Protein AF-A0A7T4N1X3-F1 (afdb_monomer)

Structure (mmCIF, N/CA/C/O backbone):
data_AF-A0A7T4N1X3-F1
#
_entry.id   AF-A0A7T4N1X3-F1
#
loop_
_atom_site.group_PDB
_atom_site.id
_atom_site.type_symbol
_atom_site.label_atom_id
_atom_site.label_alt_id
_atom_site.label_comp_id
_atom_site.label_asym_id
_atom_site.label_entity_id
_atom_site.label_seq_id
_atom_site.pdbx_PDB_ins_code
_atom_site.Cartn_x
_atom_site.Cartn_y
_atom_site.Cartn_z
_atom_site.occupancy
_atom_site.B_iso_or_equiv
_atom_site.auth_seq_id
_atom_site.auth_comp_id
_atom_site.auth_asym_id
_atom_site.auth_atom_id
_atom_site.pdbx_PDB_model_num
ATOM 1 N N . MET A 1 1 ? -25.012 11.786 14.764 1.00 72.31 1 MET A N 1
ATOM 2 C CA . MET A 1 1 ? -24.831 10.562 15.554 1.00 72.31 1 MET A CA 1
ATOM 3 C C . MET A 1 1 ? -24.777 9.442 14.550 1.00 72.31 1 MET A C 1
ATOM 5 O O . MET A 1 1 ? -25.751 9.260 13.824 1.00 72.31 1 MET A O 1
ATOM 9 N N . ASP A 1 2 ? -23.601 8.859 14.368 1.00 89.00 2 ASP A N 1
ATOM 10 C CA . ASP A 1 2 ? -23.456 7.736 13.452 1.00 89.00 2 ASP A CA 1
ATOM 11 C C . ASP A 1 2 ? -23.970 6.437 14.107 1.00 89.00 2 ASP A C 1
ATOM 13 O O . ASP A 1 2 ? -24.379 6.420 15.268 1.00 89.00 2 ASP A O 1
ATOM 17 N N . GLU A 1 3 ? -24.029 5.347 13.345 1.00 89.94 3 GLU A N 1
ATOM 18 C CA . GLU A 1 3 ? -24.470 4.047 13.869 1.00 89.94 3 GLU A CA 1
ATOM 19 C C . GLU A 1 3 ? -23.590 3.563 15.033 1.00 89.94 3 GLU A C 1
ATOM 21 O O . GLU A 1 3 ? -24.097 2.994 15.995 1.00 89.94 3 GLU A O 1
ATOM 26 N N . LEU A 1 4 ? -22.280 3.816 14.975 1.00 89.06 4 LEU A N 1
ATOM 27 C CA . LEU A 1 4 ? -21.338 3.358 15.994 1.00 89.06 4 LEU A CA 1
ATOM 28 C C . LEU A 1 4 ? -21.534 4.125 17.309 1.00 89.06 4 LEU A C 1
ATOM 30 O O . LEU A 1 4 ? -21.432 3.531 18.379 1.00 89.06 4 LEU A O 1
ATOM 34 N N . ASP A 1 5 ? -21.891 5.408 17.241 1.00 87.62 5 ASP A N 1
ATOM 35 C CA . ASP A 1 5 ? -22.270 6.226 18.391 1.00 87.62 5 ASP A CA 1
ATOM 36 C C . ASP A 1 5 ? -23.503 5.664 19.113 1.00 87.62 5 ASP A C 1
ATOM 38 O O . ASP A 1 5 ? -23.562 5.707 20.341 1.00 87.62 5 ASP A O 1
ATOM 42 N N . LEU A 1 6 ? -24.470 5.104 18.377 1.00 90.25 6 LEU A N 1
ATOM 43 C CA . LEU A 1 6 ? -25.648 4.461 18.970 1.00 90.25 6 LEU A CA 1
ATO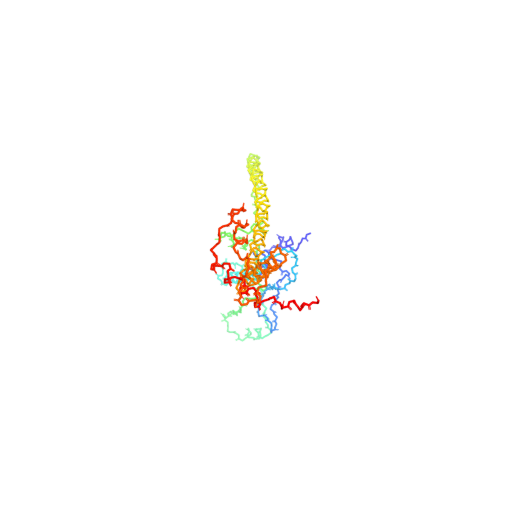M 44 C C . LEU A 1 6 ? -25.288 3.145 19.666 1.00 90.25 6 LEU A C 1
ATOM 46 O O . LEU A 1 6 ? -25.801 2.861 20.745 1.00 90.25 6 LEU A O 1
ATOM 50 N N . TYR A 1 7 ? -24.375 2.359 19.093 1.00 91.44 7 TYR A N 1
ATOM 51 C CA . TYR A 1 7 ? -23.903 1.137 19.746 1.00 91.44 7 TYR A CA 1
ATOM 52 C C . TYR A 1 7 ? -23.058 1.426 20.991 1.00 91.44 7 TYR A C 1
ATOM 54 O O . TYR A 1 7 ? -23.108 0.649 21.935 1.00 91.44 7 TYR A O 1
ATOM 62 N N . ARG A 1 8 ? -22.353 2.562 21.066 1.00 86.88 8 ARG A N 1
ATOM 63 C CA . ARG A 1 8 ? -21.587 2.955 22.267 1.00 86.88 8 ARG A CA 1
ATOM 64 C C . ARG A 1 8 ? -22.439 3.156 23.520 1.00 86.88 8 ARG A C 1
ATOM 66 O O . ARG A 1 8 ? -21.910 3.046 24.621 1.00 86.88 8 ARG A O 1
ATOM 73 N N . ILE A 1 9 ? -23.722 3.471 23.359 1.00 89.25 9 ILE A N 1
ATOM 74 C CA . ILE A 1 9 ? -24.661 3.655 24.475 1.00 89.25 9 ILE A CA 1
ATOM 75 C C . ILE A 1 9 ? -25.536 2.419 24.724 1.00 89.25 9 ILE A C 1
ATOM 77 O O . ILE A 1 9 ? -26.435 2.474 25.557 1.00 89.25 9 ILE A O 1
ATOM 81 N N . ALA A 1 10 ? -25.316 1.320 23.996 1.00 92.44 10 ALA A N 1
ATOM 82 C CA . ALA A 1 10 ? -26.074 0.091 24.180 1.00 92.44 10 ALA A CA 1
ATOM 83 C C . ALA A 1 10 ? -25.506 -0.743 25.340 1.00 92.44 10 ALA A C 1
ATOM 85 O O . ALA A 1 10 ? -24.304 -1.017 25.388 1.00 92.44 10 ALA A O 1
ATOM 86 N N . ASP A 1 11 ? -26.392 -1.207 26.225 1.00 94.88 11 ASP A N 1
ATOM 87 C CA . ASP A 1 11 ? -26.040 -2.067 27.366 1.00 94.88 11 ASP A CA 1
ATOM 88 C C . ASP A 1 11 ? -25.846 -3.538 26.973 1.00 94.88 11 ASP A C 1
ATOM 90 O O . ASP A 1 11 ? -25.224 -4.316 27.698 1.00 94.88 11 ASP A O 1
ATOM 94 N N . THR A 1 12 ? -26.406 -3.941 25.830 1.00 96.12 12 THR A N 1
ATOM 95 C CA . THR A 1 12 ? -26.374 -5.322 25.340 1.00 96.12 12 THR A CA 1
ATOM 96 C C . THR A 1 12 ? -26.058 -5.369 23.855 1.00 96.12 12 THR A C 1
ATOM 98 O O . THR A 1 12 ? -26.470 -4.496 23.093 1.00 96.12 12 THR A O 1
ATOM 101 N N . TYR A 1 13 ? -25.360 -6.426 23.446 1.00 95.94 13 TYR A N 1
ATOM 102 C CA . TYR A 1 13 ? -25.014 -6.692 22.051 1.00 95.94 13 TYR A CA 1
ATOM 103 C C . TYR A 1 13 ? -25.381 -8.122 21.693 1.00 95.94 13 TYR A C 1
ATOM 105 O O . TYR A 1 13 ? -25.214 -9.022 22.519 1.00 95.94 13 TYR A O 1
ATOM 113 N N . THR A 1 14 ? -25.824 -8.364 20.459 1.00 97.25 14 THR A N 1
ATOM 114 C CA . THR A 1 14 ? -25.791 -9.733 19.932 1.00 97.25 14 THR A CA 1
ATOM 115 C C . THR A 1 14 ? -24.338 -10.162 19.713 1.00 97.25 14 THR A C 1
ATOM 117 O O . THR A 1 14 ? -23.454 -9.315 19.554 1.00 97.25 14 THR A O 1
ATOM 120 N N . LEU A 1 15 ? -24.053 -11.469 19.675 1.00 97.00 15 LEU A N 1
ATOM 121 C CA . LEU A 1 15 ? -22.689 -11.940 19.377 1.00 97.00 15 LEU A CA 1
ATOM 122 C C . LEU A 1 15 ? -22.216 -11.481 17.991 1.00 97.00 15 LEU A C 1
ATOM 124 O O . LEU A 1 15 ? -21.027 -11.235 17.791 1.00 97.00 15 LEU A O 1
ATOM 128 N N . VAL A 1 16 ? -23.149 -11.342 17.047 1.00 97.38 16 VAL A N 1
ATOM 129 C CA . VAL A 1 16 ? -22.879 -10.819 15.705 1.00 97.38 16 VAL A CA 1
ATOM 130 C C . VAL A 1 16 ? -22.479 -9.347 15.751 1.00 97.38 16 VAL A C 1
ATOM 132 O O . VAL A 1 16 ? -21.454 -8.985 15.171 1.00 97.38 16 VAL A O 1
ATOM 135 N N . ASP A 1 17 ? -23.245 -8.519 16.463 1.00 96.69 17 ASP A N 1
ATOM 136 C CA . ASP A 1 17 ? -22.943 -7.092 16.594 1.00 96.69 17 ASP A CA 1
ATOM 137 C C . ASP A 1 17 ? -21.607 -6.904 17.310 1.00 96.69 17 ASP A C 1
ATOM 139 O O . ASP A 1 17 ? -20.740 -6.189 16.821 1.00 96.69 17 ASP A O 1
ATOM 143 N N . ALA A 1 18 ? -21.389 -7.617 18.418 1.00 95.69 18 ALA A N 1
ATOM 144 C CA . ALA A 1 18 ? -20.135 -7.577 19.159 1.00 95.69 18 ALA A CA 1
ATOM 145 C C . ALA A 1 18 ? -18.931 -7.953 18.278 1.00 95.69 18 ALA A C 1
ATOM 147 O O . ALA A 1 18 ? -17.911 -7.270 18.318 1.00 95.69 18 ALA A O 1
ATOM 148 N N . ALA A 1 19 ? -19.045 -8.992 17.442 1.00 95.94 19 ALA A N 1
ATOM 149 C CA . ALA A 1 19 ? -17.983 -9.375 16.512 1.00 95.94 19 ALA A CA 1
ATOM 150 C C . ALA A 1 19 ? -17.699 -8.293 15.459 1.00 95.94 19 ALA A C 1
ATOM 152 O O . ALA A 1 19 ? -16.534 -8.030 15.160 1.00 95.94 19 ALA A O 1
ATOM 153 N N . ALA A 1 20 ? -18.740 -7.656 14.913 1.00 94.69 20 ALA A N 1
ATOM 154 C CA . ALA A 1 20 ? -18.595 -6.558 13.957 1.00 94.69 20 ALA A CA 1
ATOM 155 C C . ALA A 1 20 ? -17.911 -5.345 14.597 1.00 94.69 20 ALA A C 1
ATOM 157 O O . ALA A 1 20 ? -16.954 -4.806 14.039 1.00 94.69 20 ALA A O 1
ATOM 158 N N . LEU A 1 21 ? -18.344 -4.980 15.806 1.00 93.25 21 LEU A N 1
ATOM 159 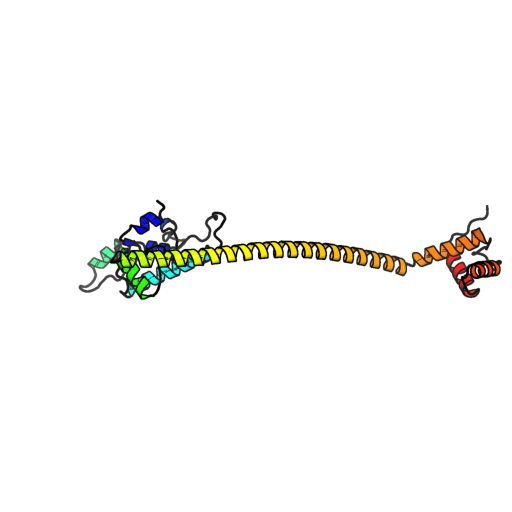C CA . LEU A 1 21 ? -17.740 -3.900 16.574 1.00 93.25 21 LEU A CA 1
ATOM 160 C C . LEU A 1 21 ? -16.264 -4.223 16.850 1.00 93.25 21 LEU A C 1
ATOM 162 O O . LEU A 1 21 ? -15.405 -3.426 16.514 1.00 93.25 21 LEU A O 1
ATOM 166 N N . LEU A 1 22 ? -15.908 -5.421 17.319 1.00 92.69 22 LEU A N 1
ATOM 167 C CA . LEU A 1 22 ? -14.505 -5.778 17.596 1.00 92.69 22 LEU A CA 1
ATOM 168 C C . LEU A 1 22 ? -13.537 -5.572 16.419 1.00 92.69 22 LEU A C 1
ATOM 170 O O . LEU A 1 22 ? -12.365 -5.277 16.648 1.00 92.69 22 LEU A O 1
ATOM 174 N N . VAL A 1 23 ? -14.010 -5.693 15.177 1.00 92.50 23 VAL A N 1
ATOM 175 C CA . VAL A 1 23 ? -13.191 -5.490 13.968 1.00 92.50 23 VAL A CA 1
ATOM 176 C C . VAL A 1 23 ? -13.310 -4.084 13.370 1.00 92.50 23 VAL A C 1
ATOM 178 O O . VAL A 1 23 ? -12.791 -3.822 12.283 1.00 92.50 23 VAL A O 1
ATOM 181 N N . GLY A 1 24 ? -13.981 -3.169 14.072 1.00 90.25 24 GLY A N 1
ATOM 182 C CA . GLY A 1 24 ? -14.180 -1.787 13.643 1.00 90.25 24 GLY A CA 1
ATOM 183 C C . GLY A 1 24 ? -15.162 -1.646 12.480 1.00 90.25 24 GLY A C 1
ATOM 184 O O . GLY A 1 24 ? -14.989 -0.759 11.643 1.00 90.25 24 GLY A O 1
ATOM 185 N N . GLU A 1 25 ? -16.157 -2.530 12.390 1.00 91.62 25 GLU A N 1
ATOM 186 C CA . GLU A 1 25 ? -17.189 -2.511 11.354 1.00 91.62 25 GLU A CA 1
ATOM 187 C C . GLU A 1 25 ? -18.576 -2.202 11.918 1.00 91.62 25 GLU A C 1
ATOM 189 O O . GLU A 1 25 ? -18.873 -2.412 13.094 1.00 91.62 25 GLU A O 1
ATOM 194 N N . LYS A 1 26 ? -19.436 -1.674 11.044 1.00 92.81 26 LYS A N 1
ATOM 195 C CA . LYS A 1 26 ? -20.827 -1.358 11.376 1.00 92.81 26 LYS A CA 1
ATOM 196 C C . LYS A 1 26 ? -21.657 -2.645 11.436 1.00 92.81 26 LYS A C 1
ATOM 198 O O . LYS A 1 26 ? -21.649 -3.384 10.446 1.00 92.81 26 LYS A O 1
ATOM 203 N N . PRO A 1 27 ? -22.404 -2.909 12.522 1.00 95.12 27 PRO A N 1
ATOM 204 C CA . PRO A 1 27 ? -23.266 -4.087 12.614 1.00 95.12 27 PRO A CA 1
ATOM 205 C C . PRO A 1 27 ? -24.271 -4.225 11.460 1.00 95.12 27 PRO A C 1
ATOM 207 O O . PRO A 1 27 ? -24.487 -5.332 10.967 1.00 95.12 27 PRO A O 1
ATOM 210 N N . SER A 1 28 ? -24.789 -3.112 10.929 1.00 94.44 28 SER A N 1
ATOM 211 C CA . SER A 1 28 ? -25.676 -3.085 9.754 1.00 94.44 28 SER A CA 1
ATOM 212 C C . SER A 1 28 ? -25.079 -3.699 8.483 1.00 94.44 28 SER A C 1
ATOM 214 O O . SER A 1 28 ? -25.823 -4.099 7.585 1.00 94.44 28 SER A O 1
ATOM 216 N N . ARG A 1 29 ? -23.746 -3.806 8.390 1.00 93.19 29 ARG A N 1
ATOM 217 C CA . ARG A 1 29 ? -23.059 -4.433 7.251 1.00 93.19 29 ARG A CA 1
ATOM 218 C C . ARG A 1 29 ? -23.020 -5.951 7.339 1.00 93.19 29 ARG A C 1
ATOM 220 O O . ARG A 1 29 ? -22.697 -6.604 6.343 1.00 93.19 29 ARG A O 1
ATOM 227 N N . VAL A 1 30 ? -23.314 -6.537 8.499 1.00 94.62 30 VAL A N 1
ATOM 228 C CA . VAL A 1 30 ? -23.283 -7.988 8.637 1.00 94.62 30 VAL A CA 1
ATOM 229 C C . VAL A 1 30 ? -24.477 -8.599 7.918 1.00 94.62 30 VAL A C 1
ATOM 231 O O . VAL A 1 30 ? -25.639 -8.347 8.230 1.00 94.62 30 VAL A O 1
ATOM 234 N N . CYS A 1 31 ? -24.186 -9.466 6.956 1.00 94.44 31 CYS A N 1
ATOM 235 C CA . CYS A 1 31 ? -25.203 -10.202 6.230 1.00 94.44 31 CYS A CA 1
ATOM 236 C C . CYS A 1 31 ? -25.622 -11.443 7.033 1.00 94.44 31 CYS A C 1
ATOM 238 O O . CYS A 1 31 ? -24.759 -12.267 7.365 1.00 94.44 31 CYS A O 1
ATOM 240 N N . PRO A 1 32 ? -26.925 -11.634 7.317 1.00 94.94 32 PRO A N 1
ATOM 241 C CA . PRO A 1 32 ? -27.400 -12.841 7.978 1.00 94.94 32 PRO A CA 1
ATOM 242 C C . PRO A 1 32 ? -27.248 -14.072 7.067 1.00 94.94 32 PRO A C 1
ATOM 244 O O . PRO A 1 32 ? -27.159 -13.933 5.838 1.00 94.94 32 PRO A O 1
ATOM 247 N N . PRO A 1 33 ? -27.263 -15.292 7.637 1.00 92.38 33 PRO A N 1
ATOM 248 C CA . PRO A 1 33 ? -27.296 -16.524 6.862 1.00 92.38 33 PRO A CA 1
ATOM 249 C C . PRO A 1 33 ? -28.457 -16.512 5.857 1.00 92.38 33 PRO A C 1
ATOM 251 O O . PRO A 1 33 ? -29.608 -16.270 6.221 1.00 92.38 33 PRO A O 1
ATOM 254 N N . ARG A 1 34 ? -28.173 -16.801 4.583 1.00 91.00 34 ARG A N 1
ATOM 255 C CA . ARG A 1 34 ? -29.185 -16.916 3.520 1.00 91.00 34 ARG A CA 1
ATOM 256 C C . ARG A 1 34 ? -29.200 -18.327 2.958 1.00 91.00 34 ARG A C 1
ATOM 258 O O . ARG A 1 34 ? -28.154 -18.879 2.599 1.00 91.00 34 ARG A O 1
ATOM 265 N N . ARG A 1 35 ? -30.402 -18.897 2.828 1.00 81.25 35 ARG A N 1
ATOM 266 C CA . ARG A 1 35 ? -30.604 -20.250 2.295 1.00 81.25 35 ARG A CA 1
ATOM 267 C C . ARG A 1 35 ? -30.001 -20.347 0.887 1.00 81.25 35 ARG A C 1
ATOM 269 O O . ARG A 1 35 ? -30.395 -19.606 -0.005 1.00 81.25 35 ARG A O 1
ATOM 276 N N . GLY A 1 36 ? -29.030 -21.244 0.710 1.00 80.44 36 GLY A N 1
ATOM 277 C CA . GLY A 1 36 ? -28.413 -21.544 -0.588 1.00 80.44 36 GLY A CA 1
ATOM 278 C C . GLY A 1 36 ? -27.200 -20.695 -0.993 1.00 80.44 36 GLY A C 1
ATOM 279 O O . GLY A 1 36 ? -26.556 -21.055 -1.969 1.00 80.44 36 GLY A O 1
ATOM 280 N N . ILE A 1 37 ? -26.849 -19.631 -0.257 1.00 86.06 37 ILE A N 1
ATOM 281 C CA . ILE A 1 37 ? -25.684 -18.781 -0.590 1.00 86.06 37 ILE A CA 1
ATOM 282 C C . ILE A 1 37 ? -24.607 -18.888 0.489 1.00 86.06 37 ILE A C 1
ATOM 284 O O . ILE A 1 37 ? -23.482 -19.292 0.215 1.00 86.06 37 ILE A O 1
ATOM 288 N N . CYS A 1 38 ? -24.953 -18.553 1.732 1.00 85.69 38 CYS A N 1
ATOM 289 C CA . CYS A 1 38 ? -24.018 -18.556 2.849 1.00 85.69 38 CYS A CA 1
ATOM 290 C C . CYS A 1 38 ? -24.748 -19.000 4.116 1.00 85.69 38 CYS A C 1
ATOM 292 O O . CYS A 1 38 ? -25.734 -18.386 4.519 1.00 85.69 38 CYS A O 1
ATOM 294 N N . LYS A 1 39 ? -24.267 -20.078 4.744 1.00 89.50 39 LYS A N 1
ATOM 295 C CA . LYS A 1 39 ? -24.872 -20.663 5.954 1.00 89.50 39 LYS A CA 1
ATOM 296 C C . LYS A 1 39 ? -24.466 -19.947 7.251 1.00 89.50 39 LYS A C 1
ATOM 298 O O . LYS A 1 39 ? -24.812 -20.416 8.327 1.00 89.50 39 LYS A O 1
ATOM 303 N N . ARG A 1 40 ? -23.718 -18.847 7.162 1.00 91.69 40 ARG A N 1
ATOM 304 C CA . ARG A 1 40 ? -23.160 -18.122 8.308 1.00 91.69 40 ARG A CA 1
ATOM 305 C C . ARG A 1 40 ? -23.315 -16.614 8.146 1.00 91.69 40 ARG A C 1
ATOM 307 O O . ARG A 1 40 ? -23.448 -16.114 7.025 1.00 91.69 40 ARG A O 1
ATOM 314 N N . TYR A 1 41 ? -23.269 -15.913 9.274 1.00 94.56 41 TYR A N 1
ATOM 315 C CA . TYR A 1 41 ? -23.088 -14.466 9.295 1.00 94.56 41 TYR A CA 1
ATOM 316 C C . TYR A 1 41 ? -21.744 -14.125 8.651 1.00 94.56 41 TYR A C 1
ATOM 318 O O . TYR A 1 41 ? -20.769 -14.844 8.862 1.00 94.56 41 TYR A O 1
ATOM 326 N N . HIS A 1 42 ? -21.705 -13.087 7.822 1.00 93.31 42 HIS A N 1
ATOM 327 C CA . HIS A 1 42 ? -20.485 -12.679 7.126 1.00 93.31 42 HIS A CA 1
ATOM 328 C C . HIS A 1 42 ? -20.528 -11.197 6.757 1.00 93.31 42 HIS A C 1
ATOM 330 O O . HIS A 1 42 ? -21.603 -10.625 6.575 1.00 93.31 42 HIS A O 1
ATOM 336 N N . LEU A 1 43 ? -19.350 -10.599 6.586 1.00 92.31 43 LEU A N 1
ATOM 337 C CA . LEU A 1 43 ? -19.210 -9.285 5.965 1.00 92.31 43 LEU A CA 1
ATOM 338 C C . LEU A 1 43 ? -19.061 -9.435 4.439 1.00 92.31 43 LEU A C 1
ATOM 340 O O . LEU A 1 43 ? -18.317 -10.312 3.980 1.00 92.31 43 LEU A O 1
ATOM 344 N N . PRO A 1 44 ? -19.750 -8.612 3.628 1.00 87.75 44 PRO A N 1
ATOM 345 C CA . PRO A 1 44 ? -19.613 -8.646 2.177 1.00 87.75 44 PRO A CA 1
ATOM 346 C C . PRO A 1 44 ? -18.204 -8.199 1.752 1.00 87.75 44 PRO A C 1
ATOM 348 O O . PRO A 1 44 ? -17.710 -7.163 2.188 1.00 87.75 44 PRO A O 1
ATOM 351 N N . ARG A 1 45 ? -17.554 -8.974 0.870 1.00 81.56 45 ARG A N 1
ATOM 352 C CA . ARG A 1 45 ? -16.182 -8.694 0.392 1.00 81.56 45 ARG A CA 1
ATOM 353 C C . ARG A 1 45 ? -16.101 -7.665 -0.747 1.00 81.56 45 ARG A C 1
ATOM 355 O O . ARG A 1 45 ? -15.032 -7.119 -0.984 1.00 81.56 45 ARG A O 1
ATOM 362 N N . PHE A 1 46 ? -17.199 -7.418 -1.467 1.00 65.06 46 PHE A N 1
ATOM 363 C CA . PHE A 1 46 ? -17.182 -6.737 -2.773 1.00 65.06 46 PHE A CA 1
ATOM 364 C C . PHE A 1 46 ? -18.209 -5.601 -2.897 1.00 65.06 46 PHE A C 1
ATOM 366 O O . PHE A 1 46 ? -18.944 -5.537 -3.880 1.00 65.06 46 PHE A O 1
ATOM 373 N N . GLU A 1 47 ? -18.284 -4.697 -1.922 1.00 58.81 47 GLU A N 1
ATOM 374 C CA . GLU A 1 47 ? -18.999 -3.432 -2.145 1.00 58.81 47 GLU A CA 1
ATOM 375 C C . GLU A 1 47 ? -18.093 -2.410 -2.851 1.00 58.81 47 GLU A C 1
ATOM 377 O O . GLU A 1 47 ? -16.891 -2.363 -2.564 1.00 58.81 47 GLU A O 1
ATOM 382 N N . PRO A 1 48 ? -18.636 -1.608 -3.792 1.00 52.34 48 PRO A N 1
ATOM 383 C CA . PRO A 1 48 ? -17.870 -0.583 -4.480 1.00 52.34 48 PRO A CA 1
ATOM 384 C C . PRO A 1 48 ? -17.392 0.450 -3.460 1.00 52.34 48 PRO A C 1
ATOM 386 O O . PRO A 1 48 ? -18.178 1.133 -2.812 1.00 52.34 48 PRO A O 1
ATOM 389 N N . LEU A 1 49 ? -16.074 0.498 -3.321 1.00 52.34 49 LEU A N 1
ATOM 390 C CA . LEU A 1 49 ? -15.318 1.368 -2.437 1.00 52.34 49 LEU A CA 1
ATOM 391 C C . LEU A 1 49 ? -15.744 2.838 -2.518 1.00 52.34 49 LEU A C 1
ATOM 393 O O . LEU A 1 49 ? -15.683 3.447 -3.589 1.00 52.34 49 LEU A O 1
ATOM 397 N N . ASP A 1 50 ? -15.970 3.448 -1.353 1.00 55.66 50 ASP A N 1
ATOM 398 C CA . ASP A 1 50 ? -15.490 4.812 -1.140 1.00 55.66 50 ASP A CA 1
ATOM 399 C C . ASP A 1 50 ? -13.980 4.808 -1.416 1.00 55.66 50 ASP A C 1
ATOM 401 O O . ASP A 1 50 ? -13.244 3.958 -0.905 1.00 55.66 50 ASP A O 1
ATOM 405 N N . LYS A 1 51 ? -13.524 5.707 -2.293 1.00 52.69 51 LYS A N 1
ATOM 406 C CA . LYS A 1 51 ? -12.141 5.792 -2.788 1.00 52.69 51 LYS A CA 1
ATOM 407 C C . LYS A 1 51 ? -11.146 5.976 -1.625 1.00 52.69 51 LYS A C 1
ATOM 409 O O . LYS A 1 51 ? -10.787 7.104 -1.308 1.00 52.69 51 LYS A O 1
ATOM 414 N N . GLY A 1 52 ? -10.703 4.889 -0.990 1.00 57.09 52 GLY A N 1
ATOM 415 C CA . GLY A 1 52 ? -9.730 4.960 0.106 1.00 57.09 52 GLY A CA 1
ATOM 416 C C . GLY A 1 52 ? -9.503 3.709 0.966 1.00 57.09 52 GLY A C 1
ATOM 417 O O . GLY A 1 52 ? -8.508 3.688 1.682 1.00 57.09 52 GLY A O 1
ATOM 418 N N . ALA A 1 53 ? -10.342 2.664 0.931 1.00 54.47 53 ALA A N 1
ATOM 419 C CA . ALA A 1 53 ? -10.147 1.505 1.820 1.00 54.47 53 ALA A CA 1
ATOM 420 C C . ALA A 1 53 ? -9.273 0.399 1.189 1.00 54.47 53 ALA A C 1
ATOM 422 O O . ALA A 1 53 ? -9.744 -0.472 0.463 1.00 54.47 53 ALA A O 1
ATOM 423 N N . THR A 1 54 ? -7.977 0.402 1.486 1.00 52.94 54 THR A N 1
ATOM 424 C CA . THR A 1 54 ? -6.997 -0.567 0.961 1.00 52.94 54 THR A CA 1
ATOM 425 C C . THR A 1 54 ? -6.978 -1.937 1.661 1.00 52.94 54 THR A C 1
ATOM 427 O O . THR A 1 54 ? -6.149 -2.761 1.294 1.00 52.94 54 THR A O 1
ATOM 430 N N . ASP A 1 55 ? -7.884 -2.238 2.607 1.00 60.03 55 ASP A N 1
ATOM 431 C CA . ASP A 1 55 ? -7.763 -3.448 3.453 1.00 60.03 55 ASP A CA 1
ATOM 432 C C . ASP A 1 55 ? -9.082 -4.208 3.750 1.00 60.03 55 ASP A C 1
ATOM 434 O O . ASP A 1 55 ? -9.311 -4.742 4.835 1.00 60.03 55 ASP A O 1
ATOM 438 N N . LEU A 1 56 ? -10.006 -4.258 2.783 1.00 57.34 56 LEU A N 1
ATOM 439 C CA . LEU A 1 56 ? -11.339 -4.870 2.965 1.00 57.34 56 LEU A CA 1
ATOM 440 C C . LEU A 1 56 ? -11.319 -6.392 3.209 1.00 57.34 56 LEU A C 1
ATOM 442 O O . LEU A 1 56 ? -12.184 -6.906 3.918 1.00 57.34 56 LEU A O 1
ATOM 446 N N . ASN A 1 57 ? -10.343 -7.121 2.659 1.00 61.41 57 ASN A N 1
ATOM 447 C CA . ASN A 1 57 ? -10.277 -8.579 2.831 1.00 61.41 57 ASN A CA 1
ATOM 448 C C . ASN A 1 57 ? -9.867 -8.980 4.257 1.00 61.41 57 ASN A C 1
ATOM 450 O O . ASN A 1 57 ? -10.416 -9.942 4.791 1.00 61.41 57 ASN A O 1
ATOM 454 N N . SER A 1 58 ? -8.979 -8.211 4.895 1.00 76.19 58 SER A N 1
ATOM 455 C CA . SER A 1 58 ? -8.518 -8.466 6.267 1.00 76.19 58 SER A CA 1
ATOM 456 C C . SER A 1 58 ? -9.668 -8.428 7.279 1.00 76.19 58 SER A C 1
ATOM 458 O O . SER A 1 58 ? -9.744 -9.247 8.199 1.00 76.19 58 SER A O 1
ATOM 460 N N . LYS A 1 59 ? -10.638 -7.531 7.072 1.00 83.81 59 LYS A N 1
ATOM 461 C CA . LYS A 1 59 ? -11.761 -7.345 7.998 1.00 83.81 59 LYS A CA 1
ATOM 462 C C . LYS A 1 59 ? -12.787 -8.472 7.966 1.00 83.81 59 LYS A C 1
ATOM 464 O O . LYS A 1 59 ? -13.305 -8.840 9.016 1.00 83.81 59 LYS A O 1
ATOM 469 N N . ALA A 1 60 ? -13.070 -9.041 6.794 1.00 88.25 60 ALA A N 1
ATOM 470 C CA . ALA A 1 60 ? -14.003 -10.163 6.687 1.00 88.25 60 ALA A CA 1
ATOM 471 C C . ALA A 1 60 ? -13.469 -11.407 7.416 1.00 88.25 60 ALA A C 1
ATOM 473 O O . ALA A 1 60 ? -14.210 -12.059 8.150 1.00 88.25 60 ALA A O 1
ATOM 474 N N . ASP A 1 61 ? -12.175 -11.696 7.262 1.00 91.44 61 ASP A N 1
ATOM 475 C CA . ASP A 1 61 ? -11.534 -12.814 7.957 1.00 91.44 61 ASP A CA 1
ATOM 476 C C . ASP A 1 61 ? -11.402 -12.525 9.464 1.00 91.44 61 ASP A C 1
ATOM 478 O O . ASP A 1 61 ? -11.679 -13.396 10.290 1.00 91.44 61 ASP A O 1
ATOM 482 N N . SER A 1 62 ? -11.083 -11.281 9.839 1.00 93.06 62 SER A N 1
ATOM 483 C CA . SER A 1 62 ? -11.072 -10.850 11.244 1.00 93.06 62 SER A CA 1
ATOM 484 C C . SER A 1 62 ? -12.446 -11.000 11.903 1.00 93.06 62 SER A C 1
ATOM 486 O O . SER A 1 62 ? -12.521 -11.421 13.056 1.00 93.06 62 SER A O 1
ATOM 488 N N . PHE A 1 63 ? -13.535 -10.701 11.185 1.00 94.94 63 PHE A N 1
ATOM 489 C CA . PHE A 1 63 ? -14.902 -10.851 11.693 1.00 94.94 63 PHE A CA 1
ATOM 490 C C . PHE A 1 63 ? -15.229 -12.315 11.986 1.00 94.94 63 PHE A C 1
ATOM 492 O O . PHE A 1 63 ? -15.724 -12.629 13.067 1.00 94.94 63 PHE A O 1
ATOM 499 N N . ASP A 1 64 ? -14.902 -13.218 11.057 1.00 94.75 64 ASP A N 1
ATOM 500 C CA . ASP A 1 64 ? -15.102 -14.657 11.240 1.00 94.75 64 ASP A CA 1
ATOM 501 C C . ASP A 1 64 ? -14.349 -15.170 12.483 1.00 94.75 64 ASP A C 1
ATOM 503 O O . ASP A 1 64 ? -14.887 -15.959 13.267 1.00 94.75 64 ASP A O 1
ATOM 507 N N . VAL A 1 65 ? -13.110 -14.705 12.688 1.00 96.06 65 VAL A N 1
ATOM 508 C CA . VAL A 1 65 ? -12.287 -15.063 13.854 1.00 96.06 65 VAL A CA 1
ATOM 509 C C . VAL A 1 65 ? -12.862 -14.480 15.146 1.00 96.06 65 VAL A C 1
ATOM 511 O O . VAL A 1 65 ? -12.939 -15.194 16.151 1.00 96.06 65 VAL A O 1
ATOM 514 N N . ALA A 1 66 ? -13.297 -13.218 15.134 1.00 95.75 66 ALA A N 1
ATOM 515 C CA . ALA A 1 66 ? -13.912 -12.562 16.284 1.00 95.75 66 ALA A CA 1
ATOM 516 C C . ALA A 1 66 ? -15.204 -13.277 16.703 1.00 95.75 66 ALA A C 1
ATOM 518 O O . ALA A 1 66 ? -15.347 -13.663 17.864 1.00 95.75 66 ALA A O 1
ATOM 519 N N . LEU A 1 67 ? -16.100 -13.550 15.750 1.00 97.12 67 LEU A N 1
ATOM 520 C CA . LEU A 1 67 ? -17.364 -14.238 16.006 1.00 97.12 67 LEU A CA 1
ATOM 521 C C . LEU A 1 67 ? -17.144 -15.648 16.560 1.00 97.12 67 LEU A C 1
ATOM 523 O O . LEU A 1 67 ? -17.782 -16.040 17.537 1.00 97.12 67 LEU A O 1
ATOM 527 N N . LYS A 1 68 ? -16.207 -16.404 15.978 1.00 97.00 68 LYS A N 1
ATOM 528 C CA . LYS A 1 68 ? -15.851 -17.740 16.470 1.00 97.00 68 LYS A CA 1
ATOM 529 C C . LYS A 1 68 ? -15.277 -17.695 17.888 1.00 97.00 68 LYS A C 1
ATOM 531 O O . LYS A 1 68 ? -15.594 -18.556 18.703 1.00 97.00 68 LYS A O 1
ATOM 536 N N . SER A 1 69 ? -14.458 -16.689 18.189 1.00 97.25 69 SER A N 1
ATOM 537 C CA . SER A 1 69 ? -13.871 -16.507 19.521 1.00 97.25 69 SER A CA 1
ATOM 538 C C . SER A 1 69 ? -14.936 -16.205 20.574 1.00 97.25 69 SER A C 1
ATOM 540 O O . SER A 1 69 ? -14.887 -16.774 21.663 1.00 97.25 69 SER A O 1
ATOM 542 N N . LEU A 1 70 ? -15.921 -15.365 20.237 1.00 96.94 70 LEU A N 1
ATOM 543 C CA . LEU A 1 70 ? -17.062 -15.079 21.108 1.00 96.94 70 LEU A CA 1
ATOM 544 C C . LEU A 1 70 ? -17.932 -16.322 21.330 1.00 96.94 70 LEU A C 1
ATOM 546 O O . LEU A 1 70 ? -18.276 -16.617 22.470 1.00 96.94 70 LEU A O 1
ATOM 550 N N . LEU A 1 71 ? -18.234 -17.090 20.278 1.00 96.62 71 LEU A N 1
ATOM 551 C CA . LEU A 1 71 ? -18.996 -18.340 20.399 1.00 96.62 71 LEU A CA 1
ATOM 552 C C . LEU A 1 71 ? -18.315 -19.330 21.348 1.00 96.62 71 LEU A C 1
ATOM 554 O O . LEU A 1 71 ? -18.937 -19.767 22.311 1.00 96.62 71 LEU A O 1
ATOM 558 N N . HIS A 1 72 ? -17.023 -19.606 21.151 1.00 96.81 72 HIS A N 1
ATOM 559 C CA . HIS A 1 72 ? -16.275 -20.497 22.042 1.00 96.81 72 HIS A CA 1
ATOM 560 C C . HIS A 1 72 ? -16.224 -19.981 23.486 1.00 96.81 72 HIS A C 1
ATOM 562 O O . HIS A 1 72 ? -16.220 -20.767 24.431 1.00 96.81 72 HIS A O 1
ATOM 568 N N . ALA A 1 73 ? -16.157 -18.661 23.677 1.00 96.88 73 ALA A N 1
ATOM 569 C CA . ALA A 1 73 ? -16.141 -18.073 25.007 1.00 96.88 73 ALA A CA 1
ATOM 570 C C . ALA A 1 73 ? -17.455 -18.290 25.759 1.00 96.88 73 ALA A C 1
ATOM 572 O O . ALA A 1 73 ? -17.413 -18.563 26.962 1.00 96.88 73 ALA A O 1
ATOM 573 N N . VAL A 1 74 ? -18.581 -18.183 25.050 1.00 96.12 74 VAL A N 1
ATOM 574 C CA . VAL A 1 74 ? -19.920 -18.445 25.583 1.00 96.12 74 VAL A CA 1
ATOM 575 C C . VAL A 1 74 ? -20.122 -19.939 25.829 1.00 96.12 74 VAL A C 1
ATOM 577 O O . VAL A 1 74 ? -20.549 -20.316 26.915 1.00 96.12 74 VAL A O 1
ATOM 580 N N . GLU A 1 75 ? -19.747 -20.799 24.878 1.00 94.12 75 GLU A N 1
ATOM 581 C CA . GLU A 1 75 ? -19.808 -22.263 25.032 1.00 94.12 75 GLU A CA 1
ATOM 582 C C . GLU A 1 75 ? -18.965 -22.750 26.218 1.00 94.12 75 GLU A C 1
ATOM 584 O O . GLU A 1 75 ? -19.377 -23.640 26.957 1.00 94.12 75 GLU A O 1
ATOM 589 N N . GLY A 1 76 ? -17.797 -22.138 26.433 1.00 94.44 76 GLY A N 1
ATOM 590 C CA . GLY A 1 76 ? -16.922 -22.428 27.568 1.00 94.44 76 GLY A CA 1
ATOM 591 C C . GLY A 1 76 ? -17.338 -21.764 28.885 1.00 94.44 76 GLY A C 1
ATOM 592 O O . GLY A 1 76 ? -16.628 -21.921 29.875 1.00 94.44 76 GLY A O 1
ATOM 593 N N . GLY A 1 77 ? -18.421 -20.979 28.908 1.00 95.06 77 GLY A N 1
ATOM 594 C CA . GLY A 1 77 ? -18.892 -20.265 30.100 1.00 95.06 77 GLY A CA 1
ATOM 595 C C . GLY A 1 77 ? -17.964 -19.147 30.593 1.00 95.06 77 GLY A C 1
ATOM 596 O O . GLY A 1 77 ? -18.147 -18.636 31.693 1.00 95.06 77 GLY A O 1
ATOM 597 N N . THR A 1 78 ? -16.962 -18.756 29.800 1.00 96.94 78 THR A N 1
ATOM 598 C CA . THR A 1 78 ? -16.030 -17.666 30.150 1.00 96.94 78 THR A CA 1
ATOM 599 C C . THR A 1 78 ? -16.588 -16.284 29.835 1.00 96.94 78 THR A C 1
ATOM 601 O O . THR A 1 78 ? -16.082 -15.296 30.356 1.00 96.94 78 THR A O 1
ATOM 604 N N . LEU A 1 79 ? -17.594 -16.213 28.961 1.00 96.56 79 LEU A N 1
ATOM 605 C CA . LEU A 1 79 ? -18.340 -15.004 28.640 1.00 96.56 79 LEU A CA 1
ATOM 606 C C . LEU A 1 79 ? -19.824 -15.270 28.929 1.00 96.56 79 LEU A C 1
ATOM 608 O O . LEU A 1 79 ? -20.432 -16.073 28.215 1.00 96.56 79 LEU A O 1
ATOM 612 N N . PRO A 1 80 ? -20.410 -14.636 29.958 1.00 95.19 80 PRO A N 1
ATOM 613 C CA . PRO A 1 80 ? -21.833 -14.762 30.237 1.00 95.19 80 PRO A CA 1
ATOM 614 C C . PRO A 1 80 ? -22.668 -14.279 29.047 1.00 95.19 80 PRO A C 1
ATOM 616 O O . PRO A 1 80 ? -22.451 -13.189 28.521 1.00 95.19 80 PRO A O 1
ATOM 619 N N . ALA A 1 81 ? -23.636 -15.089 28.618 1.00 94.88 81 ALA A N 1
ATOM 620 C CA . ALA A 1 81 ? -24.571 -14.719 27.563 1.00 94.88 81 ALA A CA 1
ATOM 621 C C . ALA A 1 81 ? -25.986 -15.176 27.899 1.00 94.88 81 ALA A C 1
ATOM 623 O O . ALA A 1 81 ? -26.211 -16.282 28.396 1.00 94.88 81 ALA A O 1
ATOM 624 N N . LYS A 1 82 ? -26.963 -14.341 27.553 1.00 94.25 82 LYS A N 1
ATOM 625 C CA . LYS A 1 82 ? -28.370 -14.720 27.547 1.00 94.25 82 LYS A CA 1
ATOM 626 C C . LYS A 1 82 ? -28.684 -15.401 26.218 1.00 94.25 82 LYS A C 1
ATOM 628 O O . LYS A 1 82 ? -28.706 -14.764 25.162 1.00 94.25 82 LYS A O 1
ATOM 633 N N . LEU A 1 83 ? -28.925 -16.707 26.283 1.00 89.88 83 LEU A N 1
ATOM 634 C CA . LEU A 1 83 ? -29.274 -17.523 25.126 1.00 89.88 83 LEU A CA 1
ATOM 635 C C . LEU A 1 83 ? -30.780 -17.436 24.868 1.00 89.88 83 LEU A C 1
ATOM 637 O O . LEU A 1 83 ? -31.586 -17.987 25.614 1.00 89.88 83 LEU A O 1
ATOM 641 N N . ASN A 1 84 ? -31.166 -16.753 23.792 1.00 82.69 84 ASN A N 1
ATOM 642 C CA . ASN A 1 84 ? -32.535 -16.806 23.295 1.00 82.69 84 ASN A CA 1
ATOM 643 C C . ASN A 1 84 ? -32.662 -18.030 22.384 1.00 82.69 84 ASN A C 1
ATOM 645 O O . ASN A 1 84 ? -32.379 -17.958 21.182 1.00 82.69 84 ASN A O 1
ATOM 649 N N . LEU A 1 85 ? -33.037 -19.160 22.985 1.00 74.69 85 LEU A N 1
ATOM 650 C CA . LEU A 1 85 ? -33.370 -20.383 22.265 1.00 74.69 85 LEU A CA 1
ATOM 651 C C . LEU A 1 85 ? -34.666 -20.141 21.491 1.00 74.69 85 LEU A C 1
ATOM 653 O O . LEU A 1 85 ? -35.754 -20.095 22.063 1.00 74.69 85 LEU A O 1
ATOM 657 N N . VAL A 1 86 ? -34.539 -19.955 20.179 1.00 70.06 86 VAL A N 1
ATOM 658 C CA . VAL A 1 86 ? -35.686 -20.028 19.277 1.00 70.06 86 VAL A CA 1
ATOM 659 C C . VAL A 1 86 ? -36.000 -21.508 19.128 1.00 70.06 86 VAL A C 1
ATOM 661 O O . VAL A 1 86 ? -35.334 -22.218 18.381 1.00 70.06 86 VAL A O 1
ATOM 664 N N . ILE A 1 87 ? -36.962 -21.976 19.914 1.00 70.44 87 ILE A N 1
ATOM 665 C CA . ILE A 1 87 ? -37.497 -23.325 19.787 1.00 70.44 87 ILE A CA 1
ATOM 666 C C . ILE A 1 87 ? -38.384 -23.300 18.540 1.00 70.44 87 ILE A C 1
ATOM 668 O O . ILE A 1 87 ? -39.408 -22.615 18.531 1.00 70.44 87 ILE A O 1
ATOM 672 N N . ASP A 1 88 ? -37.965 -23.968 17.466 1.00 73.31 88 ASP A N 1
ATOM 673 C CA . ASP A 1 88 ? -38.859 -24.185 16.330 1.00 73.31 88 ASP A CA 1
ATOM 674 C C . ASP A 1 88 ? -40.001 -25.140 16.729 1.00 73.31 88 ASP A C 1
ATOM 676 O O . ASP A 1 88 ? -39.937 -25.832 17.747 1.00 73.31 88 ASP A O 1
ATOM 680 N N . GLU A 1 89 ? -41.093 -25.148 15.962 1.00 74.56 89 GLU A N 1
ATOM 681 C CA . GLU A 1 89 ? -42.266 -25.993 16.252 1.00 74.56 89 GLU A CA 1
ATOM 682 C C . GLU A 1 89 ? -41.898 -27.480 16.403 1.00 74.56 89 GLU A C 1
ATOM 684 O O . GLU A 1 89 ? -42.517 -28.205 17.183 1.00 74.56 89 GLU A O 1
ATOM 689 N N . GLU A 1 90 ? -40.857 -27.925 15.700 1.00 75.19 90 GLU A N 1
ATOM 690 C CA . GLU A 1 90 ? -40.380 -29.304 15.705 1.00 75.19 90 GLU A CA 1
ATOM 691 C C . GLU A 1 90 ? -39.614 -29.637 17.001 1.00 75.19 90 GLU A C 1
ATOM 693 O O . GLU A 1 90 ? -39.889 -30.649 17.651 1.00 75.19 90 GLU A O 1
ATOM 698 N N . MET A 1 91 ? -38.732 -28.744 17.458 1.00 72.38 91 MET A N 1
ATOM 699 C CA . MET A 1 91 ? -38.046 -28.810 18.751 1.00 72.38 91 MET A CA 1
ATOM 700 C C . MET A 1 91 ? -39.028 -28.680 19.916 1.00 72.38 91 MET A C 1
ATOM 702 O O . MET A 1 91 ? -38.853 -29.353 20.932 1.00 72.38 91 MET A O 1
ATOM 706 N N . ALA A 1 92 ? -40.080 -27.868 19.776 1.00 74.12 92 ALA A N 1
ATOM 707 C CA . ALA A 1 92 ? -41.132 -27.739 20.782 1.00 74.12 92 ALA A CA 1
ATOM 708 C C . ALA A 1 92 ? -41.918 -29.051 20.922 1.00 74.12 92 ALA A C 1
ATOM 710 O O . ALA A 1 92 ? -42.173 -29.510 22.037 1.00 74.12 92 ALA A O 1
ATOM 711 N N . ALA A 1 93 ? -42.237 -29.702 19.800 1.00 77.50 93 ALA A N 1
ATOM 712 C CA . ALA A 1 93 ? -42.857 -31.022 19.801 1.00 77.50 93 ALA A CA 1
ATOM 713 C C . ALA A 1 93 ? -41.932 -32.093 20.412 1.00 77.50 93 ALA A C 1
ATOM 715 O O . ALA A 1 93 ? -42.394 -32.921 21.198 1.00 77.50 93 ALA A O 1
ATOM 716 N N . MET A 1 94 ? -40.625 -32.052 20.124 1.00 73.94 94 MET A N 1
ATOM 717 C CA . MET A 1 94 ? -39.636 -32.949 20.740 1.00 73.94 94 MET A CA 1
ATOM 718 C C . MET A 1 94 ? -39.489 -32.727 22.248 1.00 73.94 94 MET A C 1
ATOM 720 O O . MET A 1 94 ? -39.370 -33.706 22.985 1.00 73.94 94 MET A O 1
ATOM 724 N N . ALA A 1 95 ? -39.548 -31.479 22.724 1.00 73.50 95 ALA A N 1
ATOM 725 C CA . ALA A 1 95 ? -39.447 -31.148 24.146 1.00 73.50 95 ALA A CA 1
ATOM 726 C C . ALA A 1 95 ? -40.526 -31.851 24.987 1.00 73.50 95 ALA A C 1
ATOM 728 O O . ALA A 1 95 ? -40.246 -32.299 26.096 1.00 73.50 95 ALA A O 1
ATOM 729 N N . HIS A 1 96 ? -41.735 -32.026 24.441 1.00 72.69 96 HIS A N 1
ATOM 730 C CA . HIS A 1 96 ? -42.823 -32.753 25.104 1.00 72.69 96 HIS A CA 1
ATOM 731 C C . HIS A 1 96 ? -42.582 -34.263 25.244 1.00 72.69 96 HIS A C 1
ATOM 733 O O . HIS A 1 96 ? -43.232 -34.908 26.065 1.00 72.69 96 HIS A O 1
ATOM 739 N N . VAL A 1 97 ? -41.663 -34.827 24.458 1.00 79.31 97 VAL A N 1
ATOM 740 C CA . VAL A 1 97 ? -41.329 -36.260 24.456 1.00 79.31 97 VAL A CA 1
ATOM 741 C C . VAL A 1 97 ? -40.036 -36.539 25.238 1.00 79.31 97 VAL A C 1
ATOM 743 O O . VAL A 1 97 ? -39.712 -37.697 25.506 1.00 79.31 97 VAL A O 1
ATOM 746 N N . MET A 1 98 ? -39.286 -35.505 25.638 1.00 73.00 98 MET A N 1
ATOM 747 C CA . MET A 1 98 ? -38.027 -35.689 26.361 1.00 73.00 98 MET A CA 1
ATOM 748 C C . MET A 1 98 ? -38.242 -36.181 27.797 1.00 73.00 98 MET A C 1
ATOM 750 O O . MET A 1 98 ? -39.171 -35.776 28.495 1.00 73.00 98 MET A O 1
ATOM 754 N N . MET A 1 99 ? -37.342 -37.060 28.252 1.00 74.31 99 MET A N 1
ATOM 755 C CA . MET A 1 99 ? -37.344 -37.542 29.631 1.00 74.31 99 MET A CA 1
ATOM 756 C C . MET A 1 99 ? -37.001 -36.411 30.616 1.00 74.31 99 MET A C 1
ATOM 758 O O . MET A 1 99 ? -36.190 -35.539 30.289 1.00 74.31 99 MET A O 1
ATOM 762 N N . PRO A 1 100 ? -37.559 -36.437 31.843 1.00 77.00 100 PRO A N 1
ATOM 763 C CA . PRO A 1 100 ? -37.184 -35.498 32.895 1.00 77.00 100 PRO A CA 1
ATOM 764 C C . PRO A 1 100 ? -35.663 -35.491 33.111 1.00 77.00 100 PRO A C 1
ATOM 766 O O . PRO A 1 100 ? -35.067 -36.539 33.351 1.00 77.00 100 PRO A O 1
ATOM 769 N N . GLY A 1 101 ? -35.047 -34.309 33.030 1.00 77.94 101 GLY A N 1
ATOM 770 C CA . GLY A 1 101 ? -33.604 -34.118 33.230 1.00 77.94 101 GLY A CA 1
ATOM 771 C C . GLY A 1 101 ? -32.763 -34.025 31.953 1.00 77.94 101 GLY A C 1
ATOM 772 O O . GLY A 1 101 ? -31.553 -33.841 32.056 1.00 77.94 101 GLY A O 1
ATOM 773 N N . CYS A 1 102 ? -33.359 -34.121 30.761 1.00 73.56 102 CYS A N 1
ATOM 774 C CA . CYS A 1 102 ? -32.658 -33.804 29.516 1.00 73.56 102 CYS A CA 1
ATOM 775 C C . CYS A 1 102 ? -32.784 -32.311 29.173 1.00 73.56 102 CYS A C 1
ATOM 777 O O . CYS A 1 102 ? -33.894 -31.793 29.064 1.00 73.56 102 CYS A O 1
ATOM 779 N N . GLU A 1 103 ? -31.655 -31.636 28.952 1.00 72.81 103 GLU A N 1
ATOM 780 C CA . GLU A 1 103 ? -31.619 -30.276 28.404 1.00 72.81 103 GLU A CA 1
ATOM 781 C C . GLU A 1 103 ? -31.443 -30.321 26.882 1.00 72.81 103 GLU A C 1
ATOM 783 O O . GLU A 1 103 ? -30.613 -31.066 26.353 1.00 72.81 103 GLU A O 1
ATOM 788 N N . ILE A 1 104 ? -32.226 -29.515 26.163 1.00 66.19 104 ILE A N 1
ATOM 789 C CA . ILE A 1 104 ? -32.082 -29.354 24.714 1.00 66.19 104 ILE A CA 1
ATOM 790 C C . ILE A 1 104 ? -30.854 -28.477 24.458 1.00 66.19 104 ILE A C 1
ATOM 792 O O . ILE A 1 104 ? -30.925 -27.250 24.498 1.00 66.19 104 ILE A O 1
ATOM 796 N N . ALA A 1 105 ? -29.718 -29.115 24.185 1.00 70.94 105 ALA A N 1
ATOM 797 C CA . ALA A 1 105 ? -28.505 -28.439 23.742 1.00 70.94 105 ALA A CA 1
ATOM 798 C C . ALA A 1 105 ? -28.560 -28.213 22.221 1.00 70.94 105 ALA A C 1
ATOM 800 O O . ALA A 1 105 ? -28.071 -29.021 21.431 1.00 70.94 105 ALA A O 1
ATOM 801 N N . GLY A 1 106 ? -29.210 -27.126 21.805 1.00 78.00 106 GLY A N 1
ATOM 802 C CA . GLY A 1 106 ? -29.136 -26.634 20.429 1.00 78.00 106 GLY A CA 1
ATOM 803 C C . GLY A 1 106 ? -27.852 -25.829 20.180 1.00 78.00 106 GLY A C 1
ATOM 804 O O . GLY A 1 106 ? -27.281 -25.283 21.128 1.00 78.00 106 GLY A O 1
ATOM 805 N N . PRO A 1 107 ? -27.385 -25.711 18.922 1.00 86.50 107 PRO A N 1
ATOM 806 C CA . PRO A 1 107 ? -26.292 -24.801 18.596 1.00 86.50 107 PRO A CA 1
ATOM 807 C C . PRO A 1 107 ? -26.687 -23.360 18.943 1.00 86.50 107 PRO A C 1
ATOM 809 O O . PRO A 1 107 ? -27.807 -22.926 18.662 1.00 86.50 107 PRO A O 1
ATOM 812 N N . ILE A 1 108 ? -25.759 -22.603 19.530 1.00 90.44 108 ILE A N 1
ATOM 813 C CA . ILE A 1 108 ? -25.991 -21.196 19.864 1.00 90.44 108 ILE A CA 1
ATOM 814 C C . ILE A 1 108 ? -26.215 -20.415 18.569 1.00 90.44 108 ILE A C 1
ATOM 816 O O . ILE A 1 108 ? -25.366 -20.412 17.677 1.00 90.44 108 ILE A O 1
ATOM 820 N N . ASN A 1 109 ? -27.348 -19.719 18.472 1.00 92.56 109 ASN A N 1
ATOM 821 C CA . ASN A 1 109 ? -27.580 -18.778 17.385 1.00 92.56 109 ASN A CA 1
ATOM 822 C C . ASN A 1 109 ? -26.917 -17.432 17.732 1.00 92.56 109 ASN A C 1
ATOM 824 O O . ASN A 1 109 ? -27.412 -16.716 18.607 1.00 92.56 109 ASN A O 1
ATOM 828 N N . PRO A 1 110 ? -25.827 -17.040 17.047 1.00 95.12 110 PRO A N 1
ATOM 829 C CA . PRO A 1 110 ? -25.108 -15.821 17.393 1.00 95.12 110 PRO A CA 1
ATOM 830 C C . PRO A 1 110 ? -25.921 -14.543 17.146 1.00 95.12 110 PRO A C 1
ATOM 832 O O . PRO A 1 110 ? -25.635 -13.519 17.759 1.00 95.12 110 PRO A O 1
ATOM 835 N N . GLY A 1 111 ? -26.928 -14.583 16.266 1.00 94.75 111 GLY A N 1
ATOM 836 C CA . GLY A 1 111 ? -27.783 -13.428 15.991 1.00 94.75 111 GLY A CA 1
ATOM 837 C C . GLY A 1 111 ? -28.878 -13.193 17.030 1.00 94.75 111 GLY A C 1
ATOM 838 O O . GLY A 1 111 ? -29.508 -12.142 17.000 1.00 94.75 111 GLY A O 1
ATOM 839 N N . SER A 1 112 ? -29.128 -14.150 17.931 1.00 93.94 112 SER A N 1
ATOM 840 C CA . SER A 1 112 ? -30.115 -14.010 19.014 1.00 93.94 112 SER A CA 1
ATOM 841 C C . SER A 1 112 ? -29.500 -14.076 20.410 1.00 93.94 112 SER A C 1
ATOM 843 O O . SER A 1 112 ? -30.118 -13.594 21.361 1.00 93.94 112 SER A O 1
ATOM 845 N N . ALA A 1 113 ? -28.311 -14.665 20.555 1.00 95.38 113 ALA A N 1
ATOM 846 C CA . ALA A 1 113 ? -27.564 -14.674 21.804 1.00 95.38 113 ALA A CA 1
ATOM 847 C C . ALA A 1 113 ? -27.028 -13.273 22.113 1.00 95.38 113 ALA A C 1
ATOM 849 O O . ALA A 1 113 ? -26.337 -12.674 21.287 1.00 95.38 113 ALA A O 1
ATOM 850 N N . THR A 1 114 ? -27.346 -12.766 23.304 1.00 97.06 114 THR A N 1
ATOM 851 C CA . THR A 1 114 ? -26.963 -11.416 23.739 1.00 97.06 114 THR A CA 1
ATOM 852 C C . THR A 1 114 ? -26.001 -11.456 24.917 1.00 97.06 114 THR A C 1
ATOM 854 O O . THR A 1 114 ? -26.189 -12.258 25.831 1.00 97.06 114 THR A O 1
ATOM 857 N N . ILE A 1 115 ? -25.026 -10.553 24.930 1.00 96.69 115 ILE A N 1
ATOM 858 C CA . ILE A 1 115 ? -24.049 -10.354 26.010 1.00 96.69 115 ILE A CA 1
ATOM 859 C C . ILE A 1 115 ? -24.151 -8.929 26.557 1.00 96.69 115 ILE A C 1
ATOM 861 O O . ILE A 1 115 ? -24.544 -8.019 25.821 1.00 96.69 115 ILE A O 1
ATOM 865 N N . LEU A 1 116 ? -23.811 -8.733 27.833 1.00 95.75 116 LEU A N 1
ATOM 866 C CA . LEU A 1 116 ? -23.736 -7.399 28.431 1.00 95.75 116 LEU A CA 1
ATOM 867 C C . LEU A 1 116 ? -22.457 -6.682 27.990 1.00 95.75 116 LEU A C 1
ATOM 869 O O . LEU A 1 116 ? -21.406 -7.297 27.793 1.00 95.75 116 LEU A O 1
ATOM 873 N N . ALA A 1 117 ? -22.547 -5.361 27.858 1.00 93.56 117 ALA A N 1
ATOM 874 C CA . ALA A 1 117 ? -21.425 -4.506 27.492 1.00 93.56 117 ALA A CA 1
ATOM 875 C C . ALA A 1 117 ? -20.252 -4.615 28.479 1.00 93.56 117 ALA A C 1
ATOM 877 O O . ALA A 1 117 ? -19.093 -4.681 28.063 1.00 93.56 117 ALA A O 1
ATOM 878 N N . ASP A 1 118 ? -20.554 -4.662 29.777 1.00 92.44 118 ASP A N 1
ATOM 879 C CA . ASP A 1 118 ? -19.550 -4.765 30.836 1.00 92.44 118 ASP A CA 1
ATOM 880 C C . ASP A 1 118 ? -18.869 -6.140 30.850 1.00 92.44 118 ASP A C 1
ATOM 882 O O . ASP A 1 118 ? -17.640 -6.195 30.902 1.00 92.44 118 ASP A O 1
ATOM 886 N N . ASP A 1 119 ? -19.630 -7.226 30.671 1.00 95.19 119 ASP A N 1
ATOM 887 C CA . ASP A 1 119 ? -19.088 -8.590 30.571 1.00 95.19 119 ASP A CA 1
ATOM 888 C C . ASP A 1 119 ? -18.138 -8.724 29.374 1.00 95.19 119 ASP A C 1
ATOM 890 O O . ASP A 1 119 ? -17.045 -9.285 29.486 1.00 95.19 119 ASP A O 1
ATOM 894 N N . LEU A 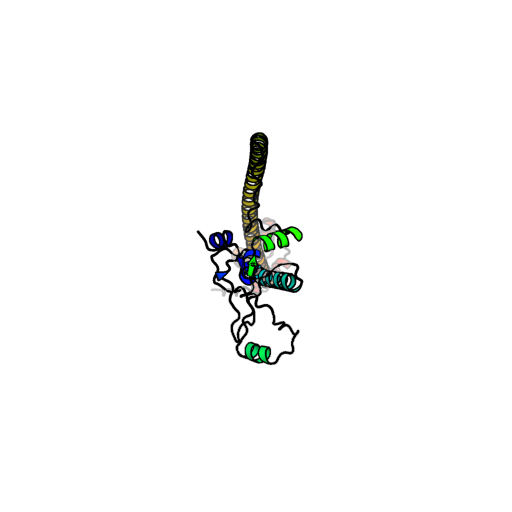1 120 ? -18.517 -8.163 28.216 1.00 94.50 120 LEU A N 1
ATOM 895 C CA . LEU A 1 120 ? -17.648 -8.144 27.039 1.00 94.50 120 LEU A CA 1
ATOM 896 C C . LEU A 1 120 ? -16.361 -7.356 27.318 1.00 94.50 120 LEU A C 1
ATOM 898 O O . LEU A 1 120 ? -15.272 -7.797 26.945 1.00 94.50 120 LEU A O 1
ATOM 902 N N . ARG A 1 121 ? -16.461 -6.202 27.987 1.00 91.81 121 ARG A N 1
ATOM 903 C CA . ARG A 1 121 ? -15.304 -5.366 28.333 1.00 91.81 121 ARG A CA 1
ATOM 904 C C . ARG A 1 121 ? -14.352 -6.084 29.288 1.00 91.81 121 ARG A C 1
ATOM 906 O O . ARG A 1 121 ? -13.141 -6.074 29.056 1.00 91.81 121 ARG A O 1
ATOM 913 N N . GLU A 1 122 ? -14.873 -6.720 30.331 1.00 92.38 122 GLU A N 1
ATOM 914 C CA . GLU A 1 122 ? -14.084 -7.501 31.287 1.00 92.38 122 GLU A CA 1
ATOM 915 C C . GLU A 1 122 ? -13.407 -8.695 30.598 1.00 92.38 122 GLU A C 1
ATOM 917 O O . GLU A 1 122 ? -12.199 -8.921 30.741 1.00 92.38 122 GLU A O 1
ATOM 922 N N . TRP A 1 123 ? -14.150 -9.400 29.744 1.00 94.88 123 TRP A N 1
ATOM 923 C CA . TRP A 1 123 ? -13.643 -10.528 28.969 1.00 94.88 123 TRP A CA 1
ATOM 924 C C . TRP A 1 123 ? -12.512 -10.139 28.004 1.00 94.88 123 TRP A C 1
ATOM 926 O O . TRP A 1 123 ? -11.527 -10.875 27.881 1.00 94.88 123 TRP A O 1
ATOM 936 N N . LEU A 1 124 ? -12.606 -8.977 27.351 1.00 93.31 124 LEU A N 1
ATOM 937 C CA . LEU A 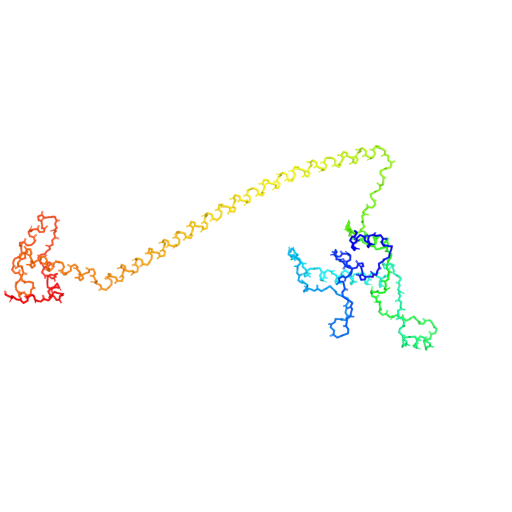1 124 ? -11.534 -8.433 26.506 1.00 93.31 124 LEU A CA 1
ATOM 938 C C . LEU A 1 124 ? -10.316 -8.019 27.337 1.00 93.31 124 LEU A C 1
ATOM 940 O O . LEU A 1 124 ? -9.178 -8.341 26.983 1.00 93.31 124 LEU A O 1
ATOM 944 N N . THR A 1 125 ? -10.556 -7.360 28.471 1.00 91.38 125 THR A N 1
ATOM 945 C CA . THR A 1 125 ? -9.505 -6.877 29.376 1.00 91.38 125 THR A CA 1
ATOM 946 C C . THR A 1 125 ? -8.691 -8.035 29.950 1.00 91.38 125 THR A C 1
ATOM 948 O O . THR A 1 125 ? -7.462 -7.985 29.933 1.00 91.38 125 THR A O 1
ATOM 951 N N . SER A 1 126 ? -9.346 -9.124 30.368 1.00 93.94 126 SER A N 1
ATOM 952 C CA . SER A 1 126 ? -8.671 -10.336 30.865 1.00 93.94 126 SER A CA 1
ATOM 953 C C . SER A 1 126 ? -7.767 -11.016 29.824 1.00 93.94 126 SER A C 1
ATOM 955 O O . SER A 1 126 ? -6.872 -11.776 30.189 1.00 93.94 126 SER A O 1
ATOM 957 N N . ARG A 1 127 ? -7.949 -10.713 28.531 1.00 92.94 127 ARG A N 1
ATOM 958 C CA . ARG A 1 127 ? -7.105 -11.188 27.418 1.00 92.94 127 ARG A CA 1
ATOM 959 C C . ARG A 1 127 ? -6.068 -10.166 26.955 1.00 92.94 127 ARG A C 1
ATOM 961 O O . ARG A 1 127 ? -5.374 -10.411 25.972 1.00 92.94 127 ARG A O 1
ATOM 968 N N . GLY A 1 128 ? -5.963 -9.022 27.631 1.00 91.19 128 GLY A N 1
ATOM 969 C CA . GLY A 1 128 ? -5.052 -7.941 27.253 1.00 91.19 128 GLY A CA 1
ATOM 970 C C . GLY A 1 128 ? -5.467 -7.189 25.984 1.00 91.19 128 GLY A C 1
ATOM 971 O O . GLY A 1 128 ? -4.647 -6.479 25.403 1.00 91.19 128 GLY A O 1
ATOM 972 N N . VAL A 1 129 ? -6.722 -7.325 25.540 1.00 88.75 129 VAL A N 1
ATOM 973 C CA . VAL A 1 129 ? -7.234 -6.620 24.360 1.00 88.75 129 VAL A CA 1
ATOM 974 C C . VAL A 1 129 ? -7.741 -5.242 24.780 1.00 88.75 129 VAL A C 1
ATOM 976 O O . VAL A 1 129 ? -8.742 -5.124 25.484 1.00 88.75 129 VAL A O 1
ATOM 979 N N . LYS A 1 130 ? -7.064 -4.182 24.320 1.00 80.38 130 LYS A N 1
ATOM 980 C CA . LYS A 1 130 ? -7.508 -2.794 24.508 1.00 80.38 130 LYS A CA 1
ATOM 981 C C . LYS A 1 130 ? -8.488 -2.411 23.407 1.00 80.38 130 LYS A C 1
ATOM 983 O O . LYS A 1 130 ? -8.098 -2.143 22.276 1.00 80.38 130 LYS A O 1
ATOM 988 N N . SER A 1 131 ? -9.766 -2.352 23.741 1.00 70.25 131 SER A N 1
ATOM 989 C CA . SER A 1 131 ? -10.867 -2.051 22.820 1.00 70.25 131 SER A CA 1
ATOM 990 C C . SER A 1 131 ? -11.175 -0.554 22.713 1.00 70.25 131 SER A C 1
ATOM 992 O O . SER A 1 131 ? -12.315 -0.199 22.421 1.00 70.25 131 SER A O 1
ATOM 994 N N . GLY A 1 132 ? -10.176 0.316 22.933 1.00 65.62 132 GLY A N 1
ATOM 995 C CA . GLY A 1 132 ? -10.317 1.762 23.194 1.00 65.62 132 GLY A CA 1
ATOM 996 C C . GLY A 1 132 ? -11.131 2.585 22.183 1.00 65.62 132 GLY A C 1
ATOM 997 O O . GLY A 1 132 ? -11.405 3.754 22.428 1.00 65.62 132 GLY A O 1
ATOM 998 N N . PHE A 1 133 ? -11.554 1.988 21.071 1.00 66.62 133 PHE A N 1
ATOM 999 C CA . PHE A 1 133 ? -12.519 2.553 20.135 1.00 66.62 133 PHE A CA 1
ATOM 1000 C C . PHE A 1 133 ? -13.997 2.423 20.581 1.00 66.62 133 PHE A C 1
ATOM 1002 O O . PHE A 1 133 ? -14.791 3.335 20.324 1.00 66.62 133 PHE A O 1
ATOM 1009 N N . PHE A 1 134 ? -14.382 1.312 21.226 1.00 67.19 134 PHE A N 1
ATOM 1010 C CA . PHE A 1 134 ? -15.777 0.989 21.589 1.00 67.19 134 PHE A CA 1
ATOM 1011 C C . PHE A 1 134 ? -16.080 1.177 23.066 1.00 67.19 134 PHE A C 1
ATOM 1013 O O . PHE A 1 134 ? -17.156 1.649 23.418 1.00 67.19 134 PHE A O 1
ATOM 1020 N N . PHE A 1 135 ? -15.116 0.851 23.919 1.00 68.44 135 PHE A N 1
ATOM 1021 C CA . PHE A 1 135 ? -15.221 1.063 25.349 1.00 68.44 135 PHE A CA 1
ATOM 1022 C C . PHE A 1 135 ? -14.225 2.155 25.713 1.00 68.44 135 PHE A C 1
ATOM 1024 O O . PHE A 1 135 ? -13.061 1.832 25.964 1.00 68.44 135 PHE A O 1
ATOM 1031 N N . PRO A 1 136 ? -14.621 3.444 25.666 1.00 65.00 136 PRO A N 1
ATOM 1032 C CA . PRO A 1 136 ? -13.749 4.493 26.161 1.00 65.00 136 PRO A CA 1
ATOM 1033 C C . PRO A 1 136 ? -13.371 4.115 27.589 1.00 65.00 136 PRO A C 1
ATOM 1035 O O . PRO A 1 136 ? -14.247 3.824 28.408 1.00 65.00 136 PRO A O 1
ATOM 1038 N N . GLU A 1 137 ? -12.067 4.043 27.865 1.00 61.94 137 GLU A N 1
ATOM 1039 C CA . GLU A 1 137 ? -11.604 3.849 29.231 1.00 61.94 137 GLU A CA 1
ATOM 1040 C C . GLU A 1 137 ? -12.268 4.944 30.057 1.00 61.94 137 GLU A C 1
ATOM 1042 O O . GLU A 1 137 ? -12.106 6.136 29.767 1.00 61.94 137 GLU A O 1
ATOM 1047 N N . VAL A 1 138 ? -13.069 4.543 31.046 1.00 59.81 138 VAL A N 1
ATOM 1048 C CA . VAL A 1 138 ? -13.602 5.474 32.031 1.00 59.81 138 VAL A CA 1
ATOM 1049 C C . VAL A 1 138 ? -12.381 5.941 32.798 1.00 59.81 138 VAL A C 1
ATOM 1051 O O . VAL A 1 138 ? -11.956 5.313 33.763 1.00 59.81 138 VAL A O 1
ATOM 1054 N N . SER A 1 139 ? -11.732 6.982 32.281 1.00 56.53 139 SER A N 1
ATOM 1055 C CA . SER A 1 139 ? -10.572 7.571 32.912 1.00 56.53 139 SER A CA 1
ATOM 1056 C C . SER A 1 139 ? -11.042 7.950 34.310 1.00 56.53 139 SER A C 1
ATOM 1058 O O . SER A 1 139 ? -11.914 8.823 34.403 1.00 56.53 139 SER A O 1
ATOM 1060 N N . PRO A 1 140 ? -10.515 7.321 35.377 1.00 60.91 140 PRO A N 1
ATOM 1061 C CA . PRO A 1 140 ? -10.981 7.601 36.720 1.00 60.91 140 PRO A CA 1
ATOM 1062 C C . PRO A 1 140 ? -10.888 9.107 36.927 1.00 60.91 140 PRO A C 1
ATOM 1064 O O . PRO A 1 140 ? -9.858 9.722 36.608 1.00 60.91 140 PRO A O 1
ATOM 1067 N N . LEU A 1 141 ? -12.000 9.708 37.361 1.00 60.88 141 LEU A N 1
ATOM 1068 C CA . LEU A 1 141 ? -12.002 11.121 37.697 1.00 60.88 141 LEU A CA 1
ATOM 1069 C C . LEU A 1 141 ? -10.880 11.329 38.723 1.00 60.88 141 LEU A C 1
ATOM 1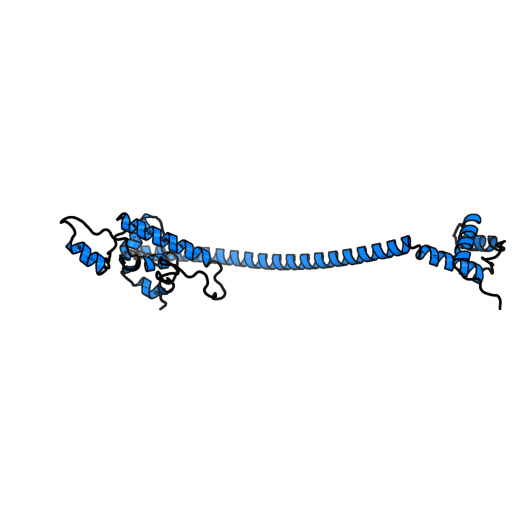071 O O . LEU A 1 141 ? -10.819 10.596 39.713 1.00 60.88 141 LEU A O 1
ATOM 1075 N N . PRO A 1 142 ? -9.940 12.248 38.465 1.00 64.69 142 PRO A N 1
ATOM 1076 C CA . PRO A 1 142 ? -8.842 12.501 39.384 1.00 64.69 142 PRO A CA 1
ATOM 1077 C C . PRO A 1 142 ? -9.408 12.848 40.763 1.00 64.69 142 PRO A C 1
ATOM 1079 O O . PRO A 1 142 ? -10.246 13.733 40.895 1.00 64.69 142 PRO A O 1
ATOM 1082 N N . ALA A 1 143 ? -8.955 12.120 41.785 1.00 73.00 143 ALA A N 1
ATOM 1083 C CA . ALA A 1 143 ? -9.511 12.172 43.138 1.00 73.00 143 ALA A CA 1
ATOM 1084 C C . ALA A 1 143 ? -9.266 13.507 43.873 1.00 73.00 143 ALA A C 1
ATOM 1086 O O . ALA A 1 143 ? -9.756 13.694 44.985 1.00 73.00 143 ALA A O 1
ATOM 1087 N N . SER A 1 144 ? -8.481 14.419 43.289 1.00 83.25 144 SER A N 1
ATOM 1088 C CA 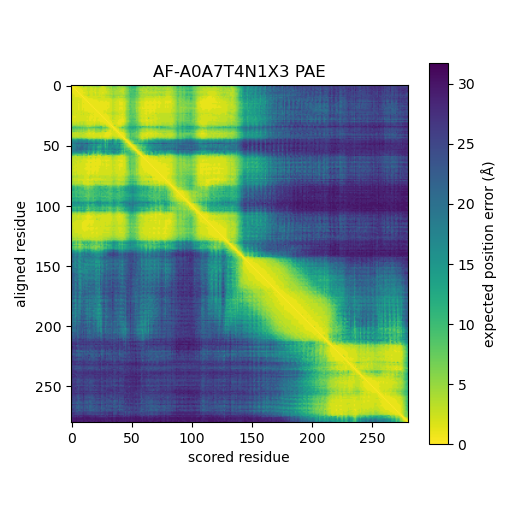. SER A 1 144 ? -8.161 15.729 43.855 1.00 83.25 144 SER A CA 1
ATOM 1089 C C . SER A 1 144 ? -7.691 16.722 42.789 1.00 83.25 144 SER A C 1
ATOM 1091 O O . SER A 1 144 ? -7.189 16.335 41.729 1.00 83.25 144 SER A O 1
ATOM 1093 N N . ASP A 1 145 ? -7.763 18.012 43.115 1.00 86.06 145 ASP A N 1
ATOM 1094 C CA . ASP A 1 145 ? -7.236 19.101 42.281 1.00 86.06 145 ASP A CA 1
ATOM 1095 C C . ASP A 1 145 ? -5.729 18.962 42.016 1.00 86.06 145 ASP A C 1
ATOM 1097 O O . ASP A 1 145 ? -5.247 19.283 40.932 1.00 86.06 145 ASP A O 1
ATOM 1101 N N . ALA A 1 146 ? -4.972 18.407 42.967 1.00 87.50 146 ALA A N 1
ATOM 1102 C CA . ALA A 1 146 ? -3.553 18.114 42.770 1.00 87.50 146 ALA A CA 1
ATOM 1103 C C . ALA A 1 146 ? -3.335 17.056 41.673 1.00 87.50 146 ALA A C 1
ATOM 1105 O O . ALA A 1 146 ? -2.438 17.201 40.842 1.00 87.50 146 ALA A O 1
ATOM 1106 N N . ALA A 1 147 ? -4.186 16.026 41.623 1.00 82.31 147 ALA A N 1
ATOM 1107 C CA . ALA A 1 147 ? -4.142 15.020 40.565 1.00 82.31 147 ALA A CA 1
ATOM 1108 C C . ALA A 1 147 ? -4.570 15.594 39.202 1.00 82.31 147 ALA A C 1
ATOM 1110 O O . ALA A 1 147 ? -4.037 15.178 38.174 1.00 82.31 147 ALA A O 1
ATOM 1111 N N . LEU A 1 148 ? -5.487 16.571 39.175 1.00 84.62 148 LEU A N 1
ATOM 1112 C CA . LEU A 1 148 ? -5.838 17.311 37.956 1.00 84.62 148 LEU A CA 1
ATOM 1113 C C . LEU A 1 148 ? -4.656 18.117 37.417 1.00 84.62 148 LEU A C 1
ATOM 1115 O O . LEU A 1 148 ? -4.353 18.026 36.229 1.00 84.62 148 LEU A O 1
ATOM 1119 N N . ILE A 1 149 ? -3.977 18.870 38.284 1.00 87.62 149 ILE A N 1
ATOM 1120 C CA . ILE A 1 149 ? -2.824 19.696 37.903 1.00 87.62 149 ILE A CA 1
ATOM 1121 C C . ILE A 1 149 ? -1.699 18.823 37.342 1.00 87.62 149 ILE A C 1
ATOM 1123 O O . ILE A 1 149 ? -1.110 19.161 36.316 1.00 87.62 149 ILE A O 1
ATOM 1127 N N . GLU A 1 150 ? -1.425 17.680 37.970 1.00 88.19 150 GLU A N 1
ATOM 1128 C CA . GLU A 1 150 ? -0.367 16.788 37.499 1.00 88.19 150 GLU A CA 1
ATOM 1129 C C . GLU A 1 150 ? -0.726 16.114 36.168 1.00 88.19 150 GLU A C 1
ATOM 1131 O O . GLU A 1 150 ? 0.108 16.036 35.266 1.00 88.19 150 GLU A O 1
ATOM 1136 N N . ARG A 1 151 ? -1.992 15.710 35.981 1.00 84.19 151 ARG A N 1
ATOM 1137 C CA . ARG A 1 151 ? -2.468 15.208 34.681 1.00 84.19 151 ARG A CA 1
ATOM 1138 C C . ARG A 1 151 ? -2.411 16.275 33.595 1.00 84.19 151 ARG A C 1
ATOM 1140 O O . ARG A 1 151 ? -2.065 15.943 32.466 1.00 84.19 151 ARG A O 1
ATOM 1147 N N . LEU A 1 152 ? -2.721 17.530 33.920 1.00 91.12 152 LEU A N 1
ATOM 1148 C CA . LEU A 1 152 ? -2.623 18.636 32.972 1.00 91.12 152 LEU A CA 1
ATOM 1149 C C . LEU A 1 152 ? -1.171 18.842 32.527 1.00 91.12 152 LEU A C 1
ATOM 1151 O O . LEU A 1 152 ? -0.911 18.867 31.329 1.00 91.12 152 LEU A O 1
ATOM 1155 N N . ARG A 1 153 ? -0.214 18.867 33.461 1.00 92.75 153 ARG A N 1
ATOM 1156 C CA . ARG A 1 153 ? 1.222 18.949 33.134 1.00 92.75 153 ARG A CA 1
ATOM 1157 C C . ARG A 1 153 ? 1.701 17.762 32.299 1.00 92.75 153 ARG A C 1
ATOM 1159 O O . ARG A 1 153 ? 2.451 17.937 31.337 1.00 92.75 153 ARG A O 1
ATOM 1166 N N . ALA A 1 154 ? 1.257 16.550 32.629 1.00 90.75 154 ALA A N 1
ATOM 1167 C CA . ALA A 1 154 ? 1.579 15.362 31.844 1.00 90.75 154 ALA A CA 1
ATOM 1168 C C . ALA A 1 154 ? 1.002 15.456 30.417 1.00 90.75 154 ALA A C 1
ATOM 1170 O O . ALA A 1 154 ? 1.678 15.119 29.447 1.00 90.75 154 ALA A O 1
ATOM 1171 N N . ALA A 1 155 ? -0.218 15.975 30.265 1.00 89.19 155 ALA A N 1
ATOM 1172 C CA . ALA A 1 155 ? -0.826 16.197 28.957 1.00 89.19 155 ALA A CA 1
ATOM 1173 C C . ALA A 1 155 ? -0.106 17.297 28.155 1.00 89.19 155 ALA A C 1
ATOM 1175 O O . ALA A 1 155 ? 0.111 17.132 26.956 1.00 89.19 155 ALA A O 1
ATOM 1176 N N . GLU A 1 156 ? 0.309 18.390 28.797 1.00 95.69 156 GLU A N 1
ATOM 1177 C CA . GLU A 1 156 ? 1.074 19.472 28.163 1.00 95.69 156 GLU A CA 1
ATOM 1178 C C . GLU A 1 156 ? 2.444 18.989 27.678 1.00 95.69 156 GLU A C 1
ATOM 1180 O O . GLU A 1 156 ? 2.811 19.220 26.527 1.00 95.69 156 GLU A O 1
ATOM 1185 N N . THR A 1 157 ? 3.166 18.234 28.507 1.00 95.50 157 THR A N 1
ATOM 1186 C CA . THR A 1 157 ? 4.457 17.647 28.112 1.00 95.50 157 THR A CA 1
ATOM 1187 C C . THR A 1 157 ? 4.304 16.638 26.973 1.00 95.50 157 THR A C 1
ATOM 1189 O O . THR A 1 157 ? 5.090 16.673 26.026 1.00 95.50 157 THR A O 1
ATOM 1192 N N . ALA A 1 158 ? 3.270 15.790 27.003 1.00 92.88 158 ALA A N 1
ATOM 1193 C CA . ALA A 1 158 ? 2.958 14.877 25.905 1.00 92.88 158 ALA A CA 1
ATOM 1194 C C . ALA A 1 158 ? 2.630 15.631 24.606 1.00 92.88 158 ALA A C 1
ATOM 1196 O O . ALA A 1 158 ? 3.145 15.280 23.544 1.00 92.88 158 ALA A O 1
ATOM 1197 N N . ARG A 1 159 ? 1.837 16.707 24.681 1.00 94.50 159 ARG A N 1
ATOM 1198 C CA . ARG A 1 159 ? 1.539 17.571 23.530 1.00 94.50 159 ARG A CA 1
ATOM 1199 C C . ARG A 1 159 ? 2.815 18.172 22.944 1.00 94.50 159 ARG A C 1
ATOM 1201 O O . ARG A 1 159 ? 2.991 18.159 21.730 1.00 94.50 159 ARG A O 1
ATOM 1208 N N . ASP A 1 160 ? 3.711 18.677 23.785 1.00 95.50 160 ASP A N 1
ATOM 1209 C CA . ASP A 1 160 ? 4.951 19.310 23.331 1.00 95.50 160 ASP A CA 1
ATOM 1210 C C . ASP A 1 160 ? 5.943 18.297 22.727 1.00 95.50 160 ASP A C 1
ATOM 1212 O O . ASP A 1 160 ? 6.738 18.652 21.853 1.00 95.50 160 ASP A O 1
ATOM 1216 N N . ILE A 1 161 ? 5.906 17.032 23.166 1.00 95.12 161 ILE A N 1
ATOM 1217 C CA . ILE A 1 161 ? 6.628 15.923 22.520 1.00 95.12 161 ILE A CA 1
ATOM 1218 C C . ILE A 1 161 ? 6.029 15.643 21.140 1.00 95.12 161 ILE A C 1
ATOM 1220 O O . ILE A 1 161 ? 6.760 15.678 20.152 1.00 95.12 161 ILE A O 1
ATOM 1224 N N . LEU A 1 162 ? 4.710 15.453 21.055 1.00 94.12 162 LEU A N 1
ATOM 1225 C CA . LEU A 1 162 ? 4.023 15.162 19.794 1.00 94.12 162 LEU A CA 1
ATOM 1226 C C . LEU A 1 162 ? 4.193 16.286 18.765 1.00 94.12 162 LEU A C 1
ATOM 1228 O O . LEU A 1 162 ? 4.395 16.015 17.587 1.00 94.12 162 LEU A O 1
ATOM 1232 N N . MET A 1 163 ? 4.178 17.551 19.192 1.00 95.00 163 MET A N 1
ATOM 1233 C CA . MET A 1 163 ? 4.441 18.691 18.306 1.00 95.00 163 MET A CA 1
ATOM 1234 C C . MET A 1 163 ? 5.866 18.665 17.737 1.00 95.00 163 MET A C 1
ATOM 1236 O O . MET A 1 163 ? 6.065 18.994 16.567 1.00 95.00 163 MET A O 1
ATOM 1240 N N . ARG A 1 164 ? 6.862 18.247 18.531 1.00 94.88 164 ARG A N 1
ATOM 1241 C CA . ARG A 1 164 ? 8.241 18.063 18.048 1.00 94.88 164 ARG A CA 1
ATOM 1242 C C . ARG A 1 164 ? 8.352 16.894 17.075 1.00 94.88 164 ARG A C 1
ATOM 1244 O O . ARG A 1 164 ? 9.026 17.030 16.058 1.00 94.88 164 ARG A O 1
ATOM 1251 N N . GLU A 1 165 ? 7.687 15.779 17.358 1.00 94.69 165 GLU A N 1
ATOM 1252 C CA . GLU A 1 165 ? 7.640 14.626 16.451 1.00 94.69 165 GLU A CA 1
ATOM 1253 C C . GLU A 1 165 ? 6.953 14.980 15.127 1.00 94.69 165 GLU A C 1
ATOM 1255 O O . GLU A 1 165 ? 7.465 14.645 14.063 1.00 94.69 165 GLU A O 1
ATOM 1260 N N . LEU A 1 166 ? 5.853 15.735 15.169 1.00 93.19 166 LEU A N 1
ATOM 1261 C CA . LEU A 1 166 ? 5.148 16.194 13.973 1.00 93.19 166 LEU A CA 1
ATOM 1262 C C . LEU A 1 166 ? 6.009 17.140 13.124 1.00 93.19 166 LEU A C 1
ATOM 1264 O O . LEU A 1 166 ? 6.048 17.008 11.902 1.00 93.19 166 LEU A O 1
ATOM 1268 N N . ALA A 1 167 ? 6.758 18.049 13.755 1.00 94.69 167 ALA A N 1
ATOM 1269 C CA . ALA A 1 167 ? 7.726 18.887 13.050 1.00 94.69 167 ALA A CA 1
ATOM 1270 C C . ALA A 1 167 ? 8.857 18.056 12.411 1.00 94.69 167 ALA A C 1
ATOM 1272 O O . ALA A 1 167 ? 9.268 18.334 11.286 1.00 94.69 167 ALA A O 1
ATOM 1273 N N . ALA A 1 168 ? 9.335 17.009 13.093 1.00 93.38 168 ALA A N 1
ATOM 1274 C CA . ALA A 1 168 ? 10.328 16.094 12.534 1.00 93.38 168 ALA A CA 1
ATOM 1275 C C . ALA A 1 168 ? 9.775 15.309 11.331 1.00 93.38 168 ALA A C 1
ATOM 1277 O O . ALA A 1 168 ? 10.461 15.195 10.318 1.00 93.38 168 ALA A O 1
ATOM 1278 N N . LEU A 1 169 ? 8.528 14.831 11.402 1.00 92.25 169 LEU A N 1
ATOM 1279 C CA . LEU A 1 169 ? 7.859 14.162 10.282 1.00 92.25 169 LEU A CA 1
ATOM 1280 C C . LEU A 1 169 ? 7.686 15.092 9.077 1.00 92.25 169 LEU A C 1
ATOM 1282 O O . LEU A 1 169 ? 7.940 14.669 7.953 1.00 92.25 169 LEU A O 1
ATOM 1286 N N . SER A 1 170 ? 7.350 16.365 9.300 1.00 93.00 170 SER A N 1
ATOM 1287 C CA . SER A 1 170 ? 7.267 17.354 8.219 1.00 93.00 170 SER A CA 1
ATOM 1288 C C . SER A 1 170 ? 8.606 17.543 7.491 1.00 93.00 170 SER A C 1
ATOM 1290 O O . SER A 1 170 ? 8.617 17.674 6.269 1.00 93.00 170 SER A O 1
ATOM 1292 N N . ASN A 1 171 ? 9.738 17.491 8.202 1.00 93.50 171 ASN A N 1
ATOM 1293 C CA . ASN A 1 171 ? 11.064 17.537 7.571 1.00 93.50 171 ASN A CA 1
ATOM 1294 C C . ASN A 1 171 ? 11.374 16.270 6.754 1.00 93.50 171 ASN A C 1
ATOM 1296 O O . ASN A 1 171 ? 12.030 16.344 5.720 1.00 93.50 171 ASN A O 1
ATOM 1300 N N . VAL A 1 172 ? 10.894 15.103 7.191 1.00 93.44 172 VAL A N 1
ATOM 1301 C CA . VAL A 1 172 ? 11.043 13.857 6.420 1.00 93.44 172 VAL A CA 1
ATOM 1302 C C . VAL A 1 172 ? 10.201 13.905 5.143 1.00 93.44 172 VAL A C 1
ATOM 1304 O O . VAL A 1 172 ? 10.632 13.419 4.098 1.00 93.44 172 VAL A O 1
ATOM 1307 N N . GLU A 1 173 ? 9.010 14.505 5.190 1.00 92.75 173 GLU A N 1
ATOM 1308 C CA . GLU A 1 173 ? 8.174 14.684 3.999 1.00 92.75 173 GLU A CA 1
ATOM 1309 C C . GLU A 1 173 ? 8.842 15.582 2.954 1.00 92.75 173 GLU A C 1
ATOM 1311 O O . GLU A 1 173 ? 8.847 15.226 1.774 1.00 92.75 173 GLU A O 1
ATOM 1316 N N . THR A 1 174 ? 9.471 16.685 3.371 1.00 94.75 174 THR A N 1
ATOM 1317 C CA . THR A 1 174 ? 10.201 17.563 2.444 1.00 94.75 174 THR A CA 1
ATOM 1318 C C . THR A 1 174 ? 11.428 16.875 1.843 1.00 94.75 174 THR A C 1
ATOM 1320 O O . THR A 1 174 ? 11.666 16.995 0.641 1.00 94.75 174 THR A O 1
ATOM 1323 N N . GLU A 1 175 ? 12.175 16.092 2.629 1.00 95.31 175 GLU A N 1
ATOM 1324 C CA . GLU A 1 175 ? 13.298 15.294 2.121 1.00 95.31 175 GLU A CA 1
ATOM 1325 C C . GLU A 1 175 ? 12.835 14.231 1.115 1.00 95.31 175 GLU A C 1
ATOM 1327 O O . GLU A 1 175 ? 13.433 14.077 0.048 1.00 95.31 175 GLU A O 1
ATOM 1332 N N . ARG A 1 176 ? 11.725 13.539 1.405 1.00 94.75 176 ARG A N 1
ATOM 1333 C CA . ARG A 1 176 ? 11.113 12.570 0.486 1.00 94.75 176 ARG A CA 1
ATOM 1334 C C . ARG A 1 176 ? 10.723 13.225 -0.838 1.00 94.75 176 ARG A C 1
ATOM 1336 O O . ARG A 1 176 ? 10.922 12.622 -1.892 1.00 94.75 176 ARG A O 1
ATOM 1343 N N . ASP A 1 177 ? 10.148 14.420 -0.793 1.00 95.44 177 ASP A N 1
ATOM 1344 C CA . ASP A 1 177 ? 9.713 15.124 -1.997 1.00 95.44 177 ASP A CA 1
ATOM 1345 C C . ASP A 1 177 ? 10.916 15.574 -2.845 1.00 95.44 177 ASP A C 1
ATOM 1347 O O . ASP A 1 177 ? 10.917 15.351 -4.056 1.00 95.44 177 ASP A O 1
ATOM 1351 N N . ASN A 1 178 ? 11.997 16.047 -2.214 1.00 96.81 178 ASN A N 1
ATOM 1352 C CA . ASN A 1 178 ? 13.265 16.339 -2.894 1.00 96.81 178 ASN A CA 1
ATOM 1353 C C . ASN A 1 178 ? 13.894 15.080 -3.530 1.00 96.81 178 ASN A C 1
ATOM 1355 O O . ASN A 1 178 ? 14.314 15.100 -4.686 1.00 96.81 178 ASN A O 1
ATOM 1359 N N . LEU A 1 179 ? 13.917 13.947 -2.817 1.00 96.62 179 LEU A N 1
ATOM 1360 C CA . LEU A 1 179 ? 14.429 12.681 -3.362 1.00 96.62 179 LEU A CA 1
ATOM 1361 C C . LEU A 1 179 ? 13.593 12.169 -4.543 1.00 96.62 179 LEU A C 1
ATOM 1363 O O . LEU A 1 179 ? 14.138 11.598 -5.491 1.00 96.62 179 LEU A O 1
ATOM 1367 N N . ARG A 1 180 ? 12.271 12.373 -4.517 1.00 96.69 180 ARG A N 1
ATOM 1368 C CA . ARG A 1 180 ? 11.390 12.042 -5.646 1.00 96.69 180 ARG A CA 1
ATOM 1369 C C . ARG A 1 180 ? 11.697 12.892 -6.872 1.00 96.69 180 ARG A C 1
ATOM 1371 O O . ARG A 1 180 ? 11.768 12.340 -7.967 1.00 96.69 180 ARG A O 1
ATOM 1378 N N . GLU A 1 181 ? 11.914 14.191 -6.689 1.00 96.81 181 GLU A N 1
ATOM 1379 C CA . GLU A 1 181 ? 12.302 15.095 -7.775 1.00 96.81 181 GLU A CA 1
ATOM 1380 C C . GLU A 1 181 ? 13.645 14.678 -8.390 1.00 96.81 181 GLU A C 1
ATOM 1382 O O . GLU A 1 181 ? 13.740 14.507 -9.606 1.00 96.81 181 GLU A O 1
ATOM 1387 N N . GLN A 1 182 ? 14.647 14.381 -7.556 1.00 96.94 182 GLN A N 1
ATOM 1388 C CA . GLN A 1 182 ? 15.941 13.866 -8.018 1.00 96.94 182 GLN A CA 1
ATOM 1389 C C . GLN A 1 182 ? 15.799 12.543 -8.781 1.00 96.94 182 GLN A C 1
ATOM 1391 O O . GLN A 1 182 ? 16.382 12.379 -9.849 1.00 96.94 182 GLN A O 1
ATOM 1396 N N . THR A 1 183 ? 14.993 11.608 -8.274 1.00 96.31 183 THR A N 1
ATOM 1397 C CA . THR A 1 183 ? 14.763 10.314 -8.938 1.00 96.31 183 THR A CA 1
ATOM 1398 C C . THR A 1 183 ? 14.103 10.498 -10.307 1.00 96.31 183 THR A C 1
ATOM 1400 O O . THR A 1 183 ? 14.480 9.817 -11.259 1.00 96.31 183 THR A O 1
ATOM 1403 N N . SER A 1 184 ? 13.152 11.431 -10.425 1.00 96.44 184 SER A N 1
ATOM 1404 C CA . SER A 1 184 ? 12.521 11.767 -11.706 1.00 96.44 184 SER A CA 1
ATOM 1405 C C . SER A 1 184 ? 13.532 12.351 -12.692 1.00 96.44 184 SER A C 1
ATOM 1407 O O . SER A 1 184 ? 13.593 11.903 -13.833 1.00 96.44 184 SER A O 1
ATOM 1409 N N . ALA A 1 185 ? 14.366 13.294 -12.246 1.00 97.12 185 ALA A N 1
ATOM 1410 C CA . ALA A 1 185 ? 15.392 13.903 -13.088 1.00 97.12 185 ALA A CA 1
ATOM 1411 C C . ALA A 1 185 ? 16.418 12.871 -13.594 1.00 97.12 185 ALA A C 1
ATOM 1413 O O . ALA A 1 185 ? 16.752 12.860 -14.778 1.00 97.12 185 ALA A O 1
ATOM 1414 N N . LEU A 1 186 ? 16.870 11.956 -12.725 1.00 96.81 186 LEU A N 1
ATOM 1415 C CA . LEU A 1 186 ? 17.765 10.866 -13.127 1.00 96.81 186 LEU A CA 1
ATOM 1416 C C . LEU A 1 186 ? 17.093 9.902 -14.115 1.00 96.81 186 LEU A C 1
ATOM 1418 O O . LEU A 1 186 ? 17.745 9.420 -15.040 1.00 96.81 186 LEU A O 1
ATOM 1422 N N . ALA A 1 187 ? 15.804 9.602 -13.937 1.00 97.12 187 ALA A N 1
ATOM 1423 C CA . ALA A 1 187 ? 15.068 8.742 -14.862 1.00 97.12 187 ALA A CA 1
ATOM 1424 C C . ALA A 1 187 ? 14.980 9.363 -16.267 1.00 97.12 187 ALA A C 1
ATOM 1426 O O . ALA A 1 187 ? 15.192 8.662 -17.261 1.00 97.12 187 ALA A O 1
ATOM 1427 N N . ASP A 1 188 ? 14.744 10.674 -16.347 1.00 96.69 188 ASP A N 1
ATOM 1428 C CA . ASP A 1 188 ? 14.742 11.413 -17.611 1.00 96.69 188 ASP A CA 1
ATOM 1429 C C . ASP A 1 188 ? 16.128 11.395 -18.278 1.00 96.69 188 ASP A C 1
ATOM 1431 O O . ASP A 1 188 ? 16.232 11.149 -19.483 1.00 96.69 188 ASP A O 1
ATOM 1435 N N . GLU A 1 189 ? 17.205 11.579 -17.507 1.00 97.25 189 GLU A N 1
ATOM 1436 C CA . GLU A 1 189 ? 18.584 11.512 -18.012 1.00 97.25 189 GLU A CA 1
ATOM 1437 C C . GLU A 1 189 ? 18.927 10.117 -18.561 1.00 97.25 189 GLU A C 1
ATOM 1439 O O . GLU A 1 189 ? 19.458 9.991 -19.669 1.00 97.25 189 GLU A O 1
ATOM 1444 N N . VAL A 1 190 ? 18.555 9.051 -17.843 1.00 96.56 190 VAL A N 1
ATOM 1445 C CA . VAL A 1 190 ? 18.712 7.668 -18.322 1.00 96.56 190 VAL A CA 1
ATOM 1446 C C . VAL A 1 190 ? 17.929 7.450 -19.619 1.00 96.56 190 VAL A C 1
ATOM 1448 O O . VAL A 1 190 ? 18.448 6.823 -20.549 1.00 96.56 190 VAL A O 1
ATOM 1451 N N . GLY A 1 191 ? 16.715 7.996 -19.724 1.00 96.38 191 GLY A N 1
ATOM 1452 C CA . GLY A 1 191 ? 15.918 7.967 -20.950 1.00 96.38 191 GLY A CA 1
ATOM 1453 C C . GLY A 1 191 ? 16.626 8.637 -22.133 1.00 96.38 191 GLY A C 1
ATOM 1454 O O . GLY A 1 191 ? 16.711 8.056 -23.219 1.00 96.38 191 GLY A O 1
ATOM 1455 N N . GLN A 1 192 ? 17.204 9.822 -21.923 1.00 95.25 192 GLN A N 1
ATOM 1456 C CA . GLN A 1 192 ? 17.952 10.553 -22.953 1.00 95.25 192 GLN A CA 1
ATOM 1457 C C . GLN A 1 192 ? 19.226 9.819 -23.393 1.00 95.25 192 GLN A C 1
ATOM 1459 O O . GLN A 1 192 ? 19.509 9.724 -24.594 1.00 95.25 192 GLN A O 1
ATOM 1464 N N . LEU A 1 193 ? 19.988 9.273 -22.440 1.00 94.19 193 LEU A N 1
ATOM 1465 C CA . LEU A 1 193 ? 21.198 8.501 -22.727 1.00 94.19 193 LEU A CA 1
ATOM 1466 C C . LEU A 1 193 ? 20.873 7.209 -23.483 1.00 94.19 193 LEU A C 1
ATOM 1468 O O . LEU A 1 193 ? 21.560 6.881 -24.450 1.00 94.19 193 LEU A O 1
ATOM 1472 N N . THR A 1 194 ? 19.794 6.521 -23.106 1.00 95.06 194 THR A N 1
ATOM 1473 C CA . THR A 1 194 ? 19.320 5.316 -23.805 1.00 95.06 194 THR A CA 1
ATOM 1474 C C . THR A 1 194 ? 18.924 5.639 -25.246 1.00 95.06 194 THR A C 1
ATOM 1476 O O . THR A 1 194 ? 19.396 4.986 -26.175 1.00 95.06 194 THR A O 1
ATOM 1479 N N . GLY A 1 195 ? 18.154 6.712 -25.461 1.00 94.00 195 GLY A N 1
ATOM 1480 C CA . GLY A 1 195 ? 17.791 7.152 -26.812 1.00 94.00 195 GLY A CA 1
ATOM 1481 C C . GLY A 1 195 ? 19.005 7.544 -27.664 1.00 94.00 195 GLY A C 1
ATOM 1482 O O . GLY A 1 195 ? 19.078 7.216 -28.850 1.00 94.00 195 GLY A O 1
ATOM 1483 N N . SER A 1 196 ? 20.003 8.191 -27.057 1.00 94.50 196 SER A N 1
ATOM 1484 C CA . SER A 1 196 ? 21.261 8.536 -27.732 1.00 94.50 196 SER A CA 1
ATOM 1485 C C . SER A 1 196 ? 22.074 7.295 -28.109 1.00 94.50 196 SER A C 1
ATOM 1487 O O . SER A 1 196 ? 22.647 7.236 -29.201 1.00 94.50 196 SER A O 1
ATOM 1489 N N . LEU A 1 197 ? 22.097 6.284 -27.235 1.00 93.81 197 LEU A N 1
ATOM 1490 C CA . LEU A 1 197 ? 22.765 5.010 -27.483 1.00 93.81 197 LEU A CA 1
ATOM 1491 C C . LEU A 1 197 ? 22.114 4.253 -28.649 1.00 93.81 197 LEU A C 1
ATOM 1493 O O . LEU A 1 197 ? 22.825 3.775 -29.535 1.00 93.81 197 LEU A O 1
ATOM 1497 N N . ASP A 1 198 ? 20.782 4.210 -28.712 1.00 94.56 198 ASP A N 1
ATOM 1498 C CA . ASP A 1 198 ? 20.043 3.573 -29.809 1.00 94.56 198 ASP A CA 1
ATOM 1499 C C . ASP A 1 198 ? 20.273 4.277 -31.154 1.00 94.56 198 ASP A C 1
ATOM 1501 O O . ASP A 1 198 ? 20.478 3.630 -32.195 1.00 94.56 198 ASP A O 1
ATOM 1505 N N . ALA A 1 199 ? 20.297 5.613 -31.144 1.00 92.62 199 ALA A N 1
ATOM 1506 C CA . ALA A 1 199 ? 20.618 6.411 -32.322 1.00 92.62 199 ALA A CA 1
ATOM 1507 C C . ALA A 1 199 ? 22.049 6.128 -32.813 1.00 92.62 199 ALA A C 1
ATOM 1509 O O . ALA A 1 199 ? 22.268 5.883 -34.005 1.00 92.62 199 ALA A O 1
ATOM 1510 N N . ALA A 1 200 ? 23.021 6.086 -31.896 1.00 91.81 200 ALA A N 1
ATOM 1511 C CA . ALA A 1 200 ? 24.403 5.742 -32.212 1.00 91.81 200 ALA A CA 1
ATOM 1512 C C . ALA A 1 200 ? 24.526 4.308 -32.755 1.00 91.81 200 ALA A C 1
ATOM 1514 O O . ALA A 1 200 ? 25.167 4.093 -33.785 1.00 91.81 200 ALA A O 1
ATOM 1515 N N . GLY A 1 201 ? 23.856 3.333 -32.134 1.00 91.31 201 GLY A N 1
ATOM 1516 C CA . GLY A 1 201 ? 23.842 1.938 -32.581 1.00 91.31 201 GLY A CA 1
ATOM 1517 C C . GLY A 1 201 ? 23.220 1.759 -33.969 1.00 91.31 201 GLY A C 1
ATOM 1518 O O . GLY A 1 201 ? 23.690 0.955 -34.779 1.00 91.31 201 GLY A O 1
ATOM 1519 N N . THR A 1 202 ? 22.191 2.539 -34.296 1.00 93.88 202 THR A N 1
ATOM 1520 C CA . THR A 1 202 ? 21.599 2.570 -35.643 1.00 93.88 202 THR A CA 1
ATOM 1521 C C . THR A 1 202 ? 22.579 3.130 -36.668 1.00 93.88 202 THR A C 1
ATOM 1523 O O . THR A 1 202 ? 22.786 2.517 -37.716 1.00 93.88 202 THR A O 1
ATOM 1526 N N . ARG A 1 203 ? 23.267 4.225 -36.332 1.00 93.19 203 ARG A N 1
ATOM 1527 C CA . ARG A 1 203 ? 24.279 4.832 -37.203 1.00 93.19 203 ARG A CA 1
ATOM 1528 C C . ARG A 1 203 ? 25.475 3.912 -37.441 1.00 93.19 203 ARG A C 1
ATOM 1530 O O . ARG A 1 203 ? 25.964 3.829 -38.564 1.00 93.19 203 ARG A O 1
ATOM 1537 N N . ILE A 1 204 ? 25.921 3.183 -36.417 1.00 91.25 204 ILE A N 1
ATOM 1538 C CA . ILE A 1 204 ? 26.979 2.172 -36.557 1.00 91.25 204 ILE A CA 1
ATOM 1539 C C . ILE A 1 204 ? 26.539 1.082 -37.533 1.00 91.25 204 ILE A C 1
ATOM 1541 O O . ILE A 1 204 ? 27.273 0.788 -38.472 1.00 91.25 204 ILE A O 1
ATOM 1545 N N . ARG A 1 205 ? 25.331 0.524 -37.377 1.00 90.19 205 ARG A N 1
ATOM 1546 C CA . ARG A 1 205 ? 24.812 -0.504 -38.296 1.00 90.19 205 ARG A CA 1
ATOM 1547 C C . ARG A 1 205 ? 24.720 -0.005 -39.735 1.00 90.19 205 ARG A C 1
ATOM 1549 O O . ARG A 1 205 ? 25.082 -0.741 -40.650 1.00 90.19 205 ARG A O 1
ATOM 1556 N N . GLU A 1 206 ? 24.283 1.234 -39.941 1.00 90.00 206 GLU A N 1
ATOM 1557 C CA . GLU A 1 206 ? 24.231 1.849 -41.268 1.00 90.00 206 GLU A CA 1
ATOM 1558 C C . GLU A 1 206 ? 25.631 1.996 -41.881 1.00 90.00 206 GLU A C 1
ATOM 1560 O O . GLU A 1 206 ? 25.860 1.580 -43.018 1.00 90.00 206 GLU A O 1
ATOM 1565 N N . LEU A 1 207 ? 26.593 2.532 -41.123 1.00 85.06 207 LEU A N 1
ATOM 1566 C CA . LEU A 1 207 ? 27.977 2.685 -41.575 1.00 85.06 207 LEU A CA 1
ATOM 1567 C C . LEU A 1 207 ? 28.631 1.330 -41.867 1.00 85.06 207 LEU A C 1
ATOM 1569 O O . LEU A 1 207 ? 29.249 1.169 -42.920 1.00 85.06 207 LEU A O 1
ATOM 1573 N N . SER A 1 208 ? 28.442 0.339 -40.994 1.00 86.00 208 SER A N 1
ATOM 1574 C CA . SER A 1 208 ? 28.911 -1.031 -41.210 1.00 86.00 208 SER A CA 1
ATOM 1575 C C . SER A 1 208 ? 28.254 -1.667 -42.436 1.00 86.00 208 SER A C 1
ATOM 1577 O O . SER A 1 208 ? 28.941 -2.320 -43.217 1.00 86.00 208 SER A O 1
ATOM 1579 N N . GLY A 1 209 ? 26.959 -1.433 -42.666 1.00 83.06 209 GLY A N 1
ATOM 1580 C CA . GLY A 1 209 ? 26.254 -1.873 -43.870 1.00 83.06 209 GLY A CA 1
ATOM 1581 C C . GLY A 1 209 ? 26.807 -1.223 -45.139 1.00 83.06 209 GLY A C 1
ATOM 1582 O O . GLY A 1 209 ? 27.101 -1.914 -46.112 1.00 83.06 209 GLY A O 1
ATOM 1583 N N . ASN A 1 210 ? 27.036 0.091 -45.119 1.00 80.31 210 ASN A N 1
ATOM 1584 C CA . ASN A 1 210 ? 27.641 0.832 -46.228 1.00 80.31 210 ASN A CA 1
ATOM 1585 C C . ASN A 1 210 ? 29.081 0.376 -46.521 1.00 80.31 210 ASN A C 1
ATOM 1587 O O . ASN A 1 210 ? 29.492 0.334 -47.687 1.00 80.31 210 ASN A O 1
ATOM 1591 N N . GLN A 1 211 ? 29.836 0.007 -45.482 1.00 79.12 211 GLN A N 1
ATOM 1592 C CA . GLN A 1 211 ? 31.173 -0.567 -45.603 1.00 79.12 211 GLN A CA 1
ATOM 1593 C C . GLN A 1 211 ? 31.127 -1.989 -46.182 1.00 79.12 211 GLN A C 1
ATOM 1595 O O . GLN A 1 211 ? 31.834 -2.261 -47.152 1.00 79.12 211 GLN A O 1
ATOM 1600 N N . ALA A 1 212 ? 30.273 -2.869 -45.649 1.00 72.56 212 ALA A N 1
ATOM 1601 C CA . ALA A 1 212 ? 30.120 -4.254 -46.102 1.00 72.56 212 ALA A CA 1
ATOM 1602 C C . ALA A 1 212 ? 29.600 -4.345 -47.545 1.00 72.56 212 ALA A C 1
ATOM 1604 O O . ALA A 1 212 ? 30.078 -5.159 -48.329 1.00 72.56 212 ALA A O 1
ATOM 1605 N N . GLN A 1 213 ? 28.677 -3.459 -47.930 1.00 75.62 213 GLN A N 1
ATOM 1606 C CA . GLN A 1 213 ? 28.179 -3.341 -49.305 1.00 75.62 213 GLN A CA 1
ATOM 1607 C C . GLN A 1 213 ? 29.196 -2.696 -50.257 1.00 75.62 213 GLN A C 1
ATOM 1609 O O . GLN A 1 213 ? 28.911 -2.528 -51.441 1.00 75.62 213 GLN A O 1
ATOM 1614 N N . GLY A 1 214 ? 30.363 -2.270 -49.761 1.00 80.88 214 GLY A N 1
ATOM 1615 C CA . GLY A 1 214 ? 31.390 -1.636 -50.576 1.00 80.88 214 GLY A CA 1
ATOM 1616 C C . GLY A 1 214 ? 30.936 -0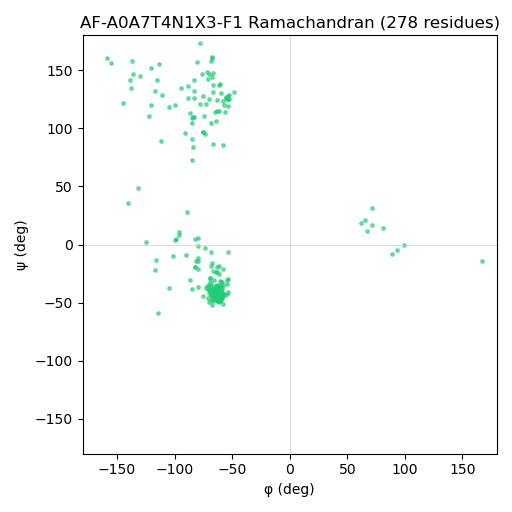.326 -51.220 1.00 80.88 214 GLY A C 1
ATOM 1617 O O . GLY A 1 214 ? 31.575 0.115 -52.170 1.00 80.88 214 GLY A O 1
ATOM 1618 N N . LYS A 1 215 ? 29.864 0.322 -50.738 1.00 77.88 215 LYS A N 1
ATOM 1619 C CA . LYS A 1 215 ? 29.347 1.584 -51.303 1.00 77.88 215 LYS A CA 1
ATOM 1620 C C . LYS A 1 215 ? 30.378 2.701 -51.193 1.00 77.88 215 LYS A C 1
ATOM 1622 O O . LYS A 1 215 ? 30.615 3.409 -52.166 1.00 77.88 215 LYS A O 1
ATOM 1627 N N . SER A 1 216 ? 31.059 2.787 -50.048 1.00 76.88 216 SER A N 1
ATOM 1628 C CA . SER A 1 216 ? 32.171 3.725 -49.843 1.00 76.88 216 SER A CA 1
ATOM 1629 C C . SER A 1 216 ? 33.338 3.435 -50.799 1.00 76.88 216 SER A C 1
ATOM 1631 O O . SER A 1 216 ? 33.833 4.337 -51.473 1.00 76.88 216 SER A O 1
ATOM 1633 N N . ARG A 1 217 ? 33.703 2.154 -50.970 1.00 81.19 217 ARG A N 1
ATOM 1634 C CA . ARG A 1 217 ? 34.730 1.730 -51.937 1.00 81.19 217 ARG A CA 1
ATOM 1635 C C . ARG A 1 217 ? 34.322 2.048 -53.380 1.00 81.19 217 ARG A C 1
ATOM 1637 O O . ARG A 1 217 ? 35.140 2.542 -54.139 1.00 81.19 217 ARG A O 1
ATOM 1644 N N . THR A 1 218 ? 33.068 1.804 -53.750 1.00 83.62 218 THR A N 1
ATOM 1645 C CA . THR A 1 218 ? 32.522 2.036 -55.097 1.00 83.62 218 THR A CA 1
ATOM 1646 C C . THR A 1 218 ? 32.487 3.526 -55.427 1.00 83.62 218 THR A C 1
ATOM 1648 O O . THR A 1 218 ? 32.926 3.922 -56.503 1.00 83.62 218 THR A O 1
ATOM 1651 N N . ALA A 1 219 ? 32.023 4.365 -54.497 1.00 83.44 219 ALA A N 1
ATOM 1652 C CA . ALA A 1 219 ? 32.025 5.817 -54.656 1.00 83.44 219 ALA A CA 1
ATOM 1653 C C . ALA A 1 219 ? 33.454 6.371 -54.769 1.00 83.44 219 ALA A C 1
ATOM 1655 O O . ALA A 1 219 ? 33.734 7.168 -55.660 1.00 83.44 219 ALA A O 1
ATOM 1656 N N . MET A 1 220 ? 34.377 5.894 -53.927 1.00 84.81 220 MET A N 1
ATOM 1657 C CA . MET A 1 220 ? 35.789 6.278 -53.983 1.00 84.81 220 MET A CA 1
ATOM 1658 C C . MET A 1 220 ? 36.443 5.861 -55.305 1.00 84.81 220 MET A C 1
ATOM 1660 O O . MET A 1 220 ? 37.126 6.670 -55.923 1.00 84.81 220 MET A O 1
ATOM 1664 N N . LEU A 1 221 ? 36.198 4.635 -55.779 1.00 87.62 221 LEU A N 1
ATOM 1665 C CA . LEU A 1 221 ? 36.692 4.170 -57.078 1.00 87.62 221 LEU A CA 1
ATOM 1666 C C . LEU A 1 221 ? 36.138 5.024 -58.225 1.00 87.62 221 LEU A C 1
ATOM 1668 O O . LEU A 1 221 ? 36.903 5.425 -59.097 1.00 87.62 221 LEU A O 1
ATOM 1672 N N . ARG A 1 222 ? 34.844 5.374 -58.199 1.00 87.31 222 ARG A N 1
ATOM 1673 C CA . ARG A 1 222 ? 34.241 6.267 -59.201 1.00 87.31 222 ARG A CA 1
ATOM 1674 C C . ARG A 1 222 ? 34.851 7.670 -59.191 1.00 87.31 222 ARG A C 1
ATOM 1676 O O . ARG A 1 222 ? 35.080 8.226 -60.259 1.00 87.31 222 ARG A O 1
ATOM 1683 N N . LEU A 1 223 ? 35.154 8.225 -58.016 1.00 86.25 223 LEU A N 1
ATOM 1684 C CA . LEU A 1 223 ? 35.829 9.522 -57.892 1.00 86.25 223 LEU A CA 1
ATOM 1685 C C . LEU A 1 223 ? 37.267 9.473 -58.414 1.00 86.25 223 LEU A C 1
ATOM 1687 O O . LEU A 1 223 ? 37.648 10.335 -59.198 1.00 86.25 223 LEU A O 1
ATOM 1691 N N . ILE A 1 224 ? 38.046 8.458 -58.024 1.00 86.75 224 ILE A N 1
ATOM 1692 C CA . ILE A 1 224 ? 39.428 8.278 -58.496 1.00 86.75 224 ILE A CA 1
ATOM 1693 C C . ILE A 1 224 ? 39.449 8.135 -60.023 1.00 86.75 224 ILE A C 1
ATOM 1695 O O . ILE A 1 224 ? 40.221 8.819 -60.690 1.00 86.75 224 ILE A O 1
ATOM 1699 N N . GLY A 1 225 ? 38.578 7.287 -60.582 1.00 88.06 225 GLY A N 1
ATOM 1700 C CA . GLY A 1 225 ? 38.460 7.110 -62.029 1.00 88.06 225 GLY A CA 1
ATOM 1701 C C . GLY A 1 225 ? 38.020 8.390 -62.741 1.00 88.06 225 GLY A C 1
ATOM 1702 O O . GLY A 1 225 ? 38.672 8.814 -63.688 1.00 88.06 225 GLY A O 1
ATOM 1703 N N . GLY A 1 226 ? 36.971 9.055 -62.247 1.00 87.25 226 GLY A N 1
ATOM 1704 C CA . GLY A 1 226 ? 36.455 10.291 -62.835 1.00 87.25 226 GLY A CA 1
ATOM 1705 C C . GLY A 1 226 ? 37.460 11.445 -62.816 1.00 87.25 226 GLY A C 1
ATOM 1706 O O . GLY A 1 226 ? 37.585 12.148 -63.813 1.00 87.25 226 GLY A O 1
ATOM 1707 N N . LEU A 1 227 ? 38.210 11.620 -61.722 1.00 86.19 227 LEU A N 1
ATOM 1708 C CA . LEU A 1 227 ? 39.270 12.632 -61.619 1.00 86.19 227 LEU A CA 1
ATOM 1709 C C . LEU A 1 227 ? 40.460 12.317 -62.529 1.00 86.19 227 LEU A C 1
ATOM 1711 O O . LEU A 1 227 ? 41.013 13.227 -63.140 1.00 86.19 227 LEU A O 1
ATOM 1715 N N . ALA A 1 228 ? 40.841 11.044 -62.664 1.00 87.00 228 ALA A N 1
ATOM 1716 C CA . ALA A 1 228 ? 41.891 10.647 -63.598 1.00 87.00 228 ALA A CA 1
ATOM 1717 C C . ALA A 1 228 ? 41.491 10.929 -65.058 1.00 87.00 228 ALA A C 1
ATOM 1719 O O . ALA A 1 228 ? 42.303 11.443 -65.828 1.00 87.00 228 ALA A O 1
ATOM 1720 N N . MET A 1 229 ? 40.231 10.660 -65.419 1.00 87.56 229 MET A N 1
ATOM 1721 C CA . MET A 1 229 ? 39.696 10.943 -66.755 1.00 87.56 229 MET A CA 1
ATOM 1722 C C . MET A 1 229 ? 39.574 12.448 -67.030 1.00 87.56 229 MET A C 1
ATOM 1724 O O . MET A 1 229 ? 40.006 12.908 -68.082 1.00 87.56 229 MET A O 1
ATOM 1728 N N . SER A 1 230 ? 39.002 13.229 -66.105 1.00 87.31 230 SER A N 1
ATOM 1729 C CA . SER A 1 230 ? 38.705 14.653 -66.333 1.00 87.31 230 SER A CA 1
ATOM 1730 C C . SER A 1 230 ? 39.886 15.586 -66.064 1.00 87.31 230 SER A C 1
ATOM 1732 O O . SER A 1 230 ? 40.078 16.552 -66.797 1.00 87.31 230 SER A O 1
ATOM 1734 N N . GLY A 1 231 ? 40.679 15.308 -65.027 1.00 84.56 231 GLY A N 1
ATOM 1735 C CA . GLY A 1 231 ? 41.794 16.155 -64.601 1.00 84.56 231 GLY A CA 1
ATOM 1736 C C . GLY A 1 231 ? 43.102 15.861 -65.327 1.00 84.56 231 GLY A C 1
ATOM 1737 O O . GLY A 1 231 ? 43.906 16.767 -65.528 1.00 84.56 231 GLY A O 1
ATOM 1738 N N . HIS A 1 232 ? 43.311 14.609 -65.745 1.00 85.62 232 HIS A N 1
ATOM 1739 C CA . HIS A 1 232 ? 44.573 14.167 -66.347 1.00 85.62 232 HIS A CA 1
ATOM 1740 C C . HIS A 1 232 ? 44.410 13.524 -67.731 1.00 85.62 232 HIS A C 1
ATOM 1742 O O . HIS A 1 232 ? 45.402 13.089 -68.310 1.00 85.62 232 HIS A O 1
ATOM 1748 N N . GLY A 1 233 ? 43.186 13.467 -68.271 1.00 86.00 233 GLY A N 1
ATOM 1749 C CA . GLY A 1 233 ? 42.920 12.934 -69.611 1.00 86.00 233 GLY A CA 1
ATOM 1750 C C . GLY A 1 233 ? 43.215 11.440 -69.763 1.00 86.00 233 GLY A C 1
ATOM 1751 O O . GLY A 1 233 ? 43.439 10.974 -70.877 1.00 86.00 233 GLY A O 1
ATOM 1752 N N . ILE A 1 234 ? 43.259 10.686 -68.660 1.00 88.50 234 ILE A N 1
ATOM 1753 C CA . ILE A 1 234 ? 43.607 9.264 -68.692 1.00 88.50 234 ILE A CA 1
ATOM 1754 C C . ILE A 1 234 ? 42.404 8.455 -69.173 1.00 88.50 234 ILE A C 1
ATOM 1756 O O . ILE A 1 234 ? 41.362 8.437 -68.515 1.00 88.50 234 ILE A O 1
ATOM 1760 N N . ASP A 1 235 ? 42.568 7.711 -70.268 1.00 89.69 235 ASP A N 1
ATOM 1761 C CA . ASP A 1 235 ? 41.603 6.683 -70.665 1.00 89.69 235 ASP A CA 1
ATOM 1762 C C . ASP A 1 235 ? 41.730 5.465 -69.739 1.00 89.69 235 ASP A C 1
ATOM 1764 O O . ASP A 1 235 ? 42.557 4.574 -69.948 1.00 89.69 235 ASP A O 1
ATOM 1768 N N . ILE A 1 236 ? 40.892 5.419 -68.702 1.00 89.12 236 ILE A N 1
ATOM 1769 C CA . ILE A 1 236 ? 40.880 4.318 -67.730 1.00 89.12 236 ILE A CA 1
ATOM 1770 C C . ILE A 1 236 ? 40.408 2.982 -68.331 1.00 89.12 236 ILE A C 1
ATOM 1772 O O . ILE A 1 236 ? 40.640 1.935 -67.725 1.00 89.12 236 ILE A O 1
ATOM 1776 N N . HIS A 1 237 ? 39.772 2.996 -69.510 1.00 88.12 237 HIS A N 1
ATOM 1777 C CA . HIS A 1 237 ? 39.379 1.792 -70.251 1.00 88.12 237 HIS A CA 1
ATOM 1778 C C . HIS A 1 237 ? 40.466 1.320 -71.229 1.00 88.12 237 HIS A C 1
ATOM 1780 O O . HIS A 1 237 ? 40.360 0.221 -71.784 1.00 88.12 237 HIS A O 1
ATOM 1786 N N . GLY A 1 238 ? 41.511 2.124 -71.437 1.00 83.88 238 GLY A N 1
ATOM 1787 C CA . GLY A 1 238 ? 42.634 1.809 -72.305 1.00 83.88 238 GLY A CA 1
ATOM 1788 C C . GLY A 1 238 ? 43.491 0.661 -71.763 1.00 83.88 238 GLY A C 1
ATOM 1789 O O . GLY A 1 238 ? 43.731 0.527 -70.562 1.00 83.88 238 GLY A O 1
ATOM 1790 N N . GLY A 1 239 ? 44.018 -0.177 -72.664 1.00 77.19 239 GLY A N 1
ATOM 1791 C CA . GLY A 1 239 ? 44.940 -1.262 -72.289 1.00 77.19 239 GLY A CA 1
ATOM 1792 C C . GLY A 1 239 ? 46.262 -0.759 -71.686 1.00 77.19 239 GLY A C 1
ATOM 1793 O O . GLY A 1 239 ? 46.917 -1.476 -70.924 1.00 77.19 239 GLY A O 1
ATOM 1794 N N . ARG A 1 240 ? 46.637 0.488 -71.996 1.00 80.75 240 ARG A N 1
ATOM 1795 C CA . ARG A 1 240 ? 47.763 1.219 -71.411 1.00 80.75 240 ARG A CA 1
ATOM 1796 C C . ARG A 1 240 ? 47.233 2.492 -70.756 1.00 80.75 240 ARG A C 1
ATOM 1798 O O . ARG A 1 240 ? 46.654 3.332 -71.428 1.00 80.75 240 ARG A O 1
ATOM 1805 N N . LEU A 1 241 ? 47.448 2.619 -69.450 1.00 85.56 241 LEU A N 1
ATOM 1806 C CA . LEU A 1 241 ? 47.081 3.806 -68.677 1.00 85.56 241 LEU A CA 1
ATOM 1807 C C . LEU A 1 241 ? 48.199 4.853 -68.790 1.00 85.56 241 LEU A C 1
ATOM 1809 O O . LEU A 1 241 ? 49.011 5.030 -67.878 1.00 85.56 241 LEU A O 1
ATOM 1813 N N . GLU A 1 242 ? 48.298 5.469 -69.964 1.00 84.31 242 GLU A N 1
ATOM 1814 C CA . GLU A 1 242 ? 49.277 6.519 -70.249 1.00 84.31 242 GLU A CA 1
ATOM 1815 C C . GLU A 1 242 ? 48.962 7.769 -69.407 1.00 84.31 242 GLU A C 1
ATOM 1817 O O . GLU A 1 242 ? 47.802 8.114 -69.208 1.00 84.31 242 GLU A O 1
ATOM 1822 N N . GLY A 1 243 ? 49.988 8.408 -68.834 1.00 83.25 243 GLY A N 1
ATOM 1823 C CA . GLY A 1 243 ? 49.819 9.572 -67.948 1.00 83.25 243 GLY A CA 1
ATOM 1824 C C . GLY A 1 243 ? 49.737 9.267 -66.444 1.00 83.25 243 GLY A C 1
ATOM 1825 O O . GLY A 1 243 ? 49.777 10.197 -65.641 1.00 83.25 243 GLY A O 1
ATOM 1826 N N . ILE A 1 244 ? 49.731 7.993 -66.021 1.00 88.81 244 ILE A N 1
ATOM 1827 C CA . ILE A 1 244 ? 49.727 7.621 -64.587 1.00 88.81 244 ILE A CA 1
ATOM 1828 C C . ILE A 1 244 ? 50.869 8.278 -63.797 1.00 88.81 244 ILE A C 1
ATOM 1830 O O . ILE A 1 244 ? 50.655 8.732 -62.674 1.00 88.81 244 ILE A O 1
ATOM 1834 N N . GLY A 1 245 ? 52.074 8.356 -64.370 1.00 89.62 245 GLY A N 1
ATOM 1835 C CA . GLY A 1 245 ? 53.224 8.965 -63.694 1.00 89.62 245 GLY A CA 1
ATOM 1836 C C . GLY A 1 245 ? 52.991 10.433 -63.320 1.00 89.62 245 GLY A C 1
ATOM 1837 O O . GLY A 1 245 ? 53.449 10.881 -62.271 1.00 89.62 245 GLY A O 1
ATOM 1838 N N . GLN A 1 246 ? 52.215 11.163 -64.126 1.00 89.44 246 GLN A N 1
ATOM 1839 C CA . GLN A 1 246 ? 51.868 12.558 -63.861 1.00 89.44 246 GLN A CA 1
ATOM 1840 C C . GLN A 1 246 ? 50.889 12.682 -62.690 1.00 89.44 246 GLN A C 1
ATOM 1842 O O . GLN A 1 246 ? 51.063 13.560 -61.849 1.00 89.44 246 GLN A O 1
ATOM 1847 N N . VAL A 1 247 ? 49.928 11.759 -62.579 1.00 90.81 247 VAL A N 1
ATOM 1848 C CA . VAL A 1 247 ? 49.012 11.682 -61.427 1.00 90.81 247 VAL A CA 1
ATOM 1849 C C . VAL A 1 247 ? 49.778 11.379 -60.146 1.00 90.81 247 VAL A C 1
ATOM 1851 O O . VAL A 1 247 ? 49.565 12.039 -59.137 1.00 90.81 247 VAL A O 1
ATOM 1854 N N . ILE A 1 248 ? 50.711 10.424 -60.180 1.00 91.88 248 ILE A N 1
ATOM 1855 C CA . ILE A 1 248 ? 51.537 10.080 -59.012 1.00 91.88 248 ILE A CA 1
ATOM 1856 C C . ILE A 1 248 ? 52.387 11.275 -58.586 1.00 91.88 248 ILE A C 1
ATOM 1858 O O . ILE A 1 248 ? 52.470 11.570 -57.396 1.00 91.88 248 ILE A O 1
ATOM 1862 N N . SER A 1 249 ? 52.993 11.981 -59.543 1.00 91.38 249 SER A N 1
ATOM 1863 C CA . SER A 1 249 ? 53.784 13.179 -59.258 1.00 91.38 249 SER A CA 1
ATOM 1864 C C . SER A 1 249 ? 52.934 14.300 -58.658 1.00 91.38 249 SER A C 1
ATOM 1866 O O . SER A 1 249 ? 53.382 14.963 -57.723 1.00 91.38 249 SER A O 1
ATOM 1868 N N . ASP A 1 250 ? 51.718 14.515 -59.166 1.00 91.31 250 ASP A N 1
ATOM 1869 C CA . ASP A 1 250 ? 50.809 15.526 -58.624 1.00 91.31 250 ASP A CA 1
ATOM 1870 C C . ASP A 1 250 ? 50.345 15.148 -57.210 1.00 91.31 250 ASP A C 1
ATOM 1872 O O . ASP A 1 250 ? 50.476 15.948 -56.284 1.00 91.31 250 ASP A O 1
ATOM 1876 N N . MET A 1 251 ? 49.942 13.893 -56.991 1.00 88.50 251 MET A N 1
ATOM 1877 C CA . MET A 1 251 ? 49.597 13.367 -55.664 1.00 88.50 251 MET A CA 1
ATOM 1878 C C . MET A 1 251 ? 50.760 13.503 -54.671 1.00 88.50 251 MET A C 1
ATOM 1880 O O . MET A 1 251 ? 50.554 13.973 -53.549 1.00 88.50 251 MET A O 1
ATOM 1884 N N . ALA A 1 252 ? 51.987 13.185 -55.093 1.00 91.44 252 ALA A N 1
ATOM 1885 C CA . ALA A 1 252 ? 53.186 13.351 -54.277 1.00 91.44 252 ALA A CA 1
ATOM 1886 C C . ALA A 1 252 ? 53.441 14.827 -53.929 1.00 91.44 252 ALA A C 1
ATOM 1888 O O . ALA A 1 252 ? 53.786 15.132 -52.788 1.00 91.44 252 ALA A O 1
ATOM 1889 N N . SER A 1 253 ? 53.189 15.755 -54.863 1.00 93.00 253 SER A N 1
ATOM 1890 C CA . SER A 1 253 ? 53.287 17.203 -54.614 1.00 93.00 253 SER A CA 1
ATOM 1891 C C . SER A 1 253 ? 52.284 17.705 -53.567 1.00 93.00 253 SER A C 1
ATOM 1893 O O . SER A 1 253 ? 52.518 18.721 -52.913 1.00 93.00 253 SER A O 1
ATOM 1895 N N . LYS A 1 254 ? 51.177 16.975 -53.375 1.00 92.19 254 LYS A N 1
ATOM 1896 C CA . LYS A 1 254 ? 50.157 17.228 -52.346 1.00 92.19 254 LYS A CA 1
ATOM 1897 C C . LYS A 1 254 ? 50.353 16.389 -51.078 1.00 92.19 25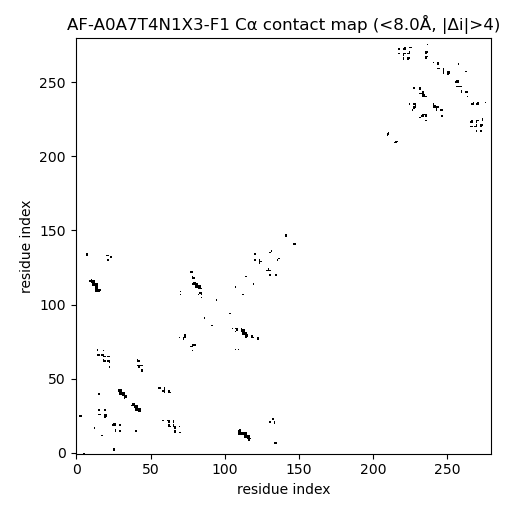4 LYS A C 1
ATOM 1899 O O . LYS A 1 254 ? 49.474 16.375 -50.221 1.00 92.19 254 LYS A O 1
ATOM 1904 N N . GLY A 1 255 ? 51.492 15.707 -50.939 1.00 90.75 255 GLY A N 1
ATOM 1905 C CA . GLY A 1 255 ? 51.836 14.916 -49.755 1.00 90.75 255 GLY A CA 1
ATOM 1906 C C . GLY A 1 255 ? 51.204 13.522 -49.706 1.00 90.75 255 GLY A C 1
ATOM 1907 O O . GLY A 1 255 ? 51.213 12.888 -48.653 1.00 90.75 255 GLY A O 1
ATOM 1908 N N . VAL A 1 256 ? 50.660 13.025 -50.821 1.00 90.31 256 VAL A N 1
ATOM 1909 C CA . VAL A 1 256 ? 50.045 11.696 -50.907 1.00 90.31 256 VAL A CA 1
ATOM 1910 C C . VAL A 1 256 ? 50.983 10.738 -51.643 1.00 90.31 256 VAL A C 1
ATOM 1912 O O . VAL A 1 256 ? 51.291 10.932 -52.815 1.00 90.31 256 VAL A O 1
ATOM 1915 N N . SER A 1 257 ? 51.419 9.676 -50.962 1.00 91.06 257 SER A N 1
ATOM 1916 C CA . SER A 1 257 ? 52.275 8.635 -51.545 1.00 91.06 257 SER A CA 1
ATOM 1917 C C . SER A 1 257 ? 51.449 7.410 -51.933 1.00 91.06 257 SER A C 1
ATOM 1919 O O . SER A 1 257 ? 50.804 6.793 -51.084 1.00 91.06 257 SER A O 1
ATOM 1921 N N . VAL A 1 258 ? 51.463 7.055 -53.218 1.00 91.88 258 VAL A N 1
ATOM 1922 C CA . VAL A 1 258 ? 50.805 5.860 -53.764 1.00 91.88 258 VAL A CA 1
ATOM 1923 C C . VAL A 1 258 ? 51.747 5.215 -54.775 1.00 91.88 258 VAL A C 1
ATOM 1925 O O . VAL A 1 258 ? 52.340 5.905 -55.602 1.00 91.88 258 VAL A O 1
ATOM 1928 N N . SER A 1 259 ? 51.900 3.891 -54.718 1.00 93.94 259 SER A N 1
ATOM 1929 C CA . SER A 1 259 ? 52.701 3.170 -55.710 1.00 93.94 259 SER A CA 1
ATOM 1930 C C . SER A 1 259 ? 51.983 3.122 -57.060 1.00 93.94 259 SER A C 1
ATOM 1932 O O . SER A 1 259 ? 50.754 3.044 -57.122 1.00 93.94 259 SER A O 1
ATOM 1934 N N . GLU A 1 260 ? 52.744 3.107 -58.157 1.00 92.31 260 GLU A N 1
ATOM 1935 C CA . GLU A 1 260 ? 52.164 3.025 -59.505 1.00 92.31 260 GLU A CA 1
ATOM 1936 C C . GLU A 1 260 ? 51.230 1.823 -59.656 1.00 92.31 260 GLU A C 1
ATOM 1938 O O . GLU A 1 260 ? 50.127 1.945 -60.190 1.00 92.31 260 GLU A O 1
ATOM 1943 N N . GLN A 1 261 ? 51.646 0.677 -59.119 1.00 91.94 261 GLN A N 1
ATOM 1944 C CA . GLN A 1 261 ? 50.862 -0.548 -59.156 1.00 91.94 261 GLN A CA 1
ATOM 1945 C C . GLN A 1 261 ? 49.524 -0.388 -58.422 1.00 91.94 261 GLN A C 1
ATOM 1947 O O . GLN A 1 261 ? 48.484 -0.764 -58.957 1.00 91.94 261 GLN A O 1
ATOM 1952 N N . MET A 1 262 ? 49.527 0.237 -57.241 1.00 90.00 262 MET A N 1
ATOM 1953 C CA . MET A 1 262 ? 48.309 0.463 -56.466 1.00 90.00 262 MET A CA 1
ATOM 1954 C C . MET A 1 262 ? 47.339 1.395 -57.199 1.00 90.00 262 MET A C 1
ATOM 1956 O O . MET A 1 262 ? 46.143 1.109 -57.247 1.00 90.00 262 MET A O 1
ATOM 1960 N N . LEU A 1 263 ? 47.831 2.479 -57.806 1.00 91.69 263 LEU A N 1
ATOM 1961 C CA . LEU A 1 263 ? 46.987 3.385 -58.587 1.00 91.69 263 LEU A CA 1
ATOM 1962 C C . LEU A 1 263 ? 46.437 2.697 -59.846 1.00 91.69 263 LEU A C 1
ATOM 1964 O O . LEU A 1 263 ? 45.245 2.800 -60.132 1.00 91.69 263 LEU A O 1
ATOM 1968 N N . ARG A 1 264 ? 47.272 1.931 -60.557 1.00 92.06 264 ARG A N 1
ATOM 1969 C CA . ARG A 1 264 ? 46.878 1.140 -61.733 1.00 92.06 264 ARG A CA 1
ATOM 1970 C C . ARG A 1 264 ? 45.775 0.135 -61.399 1.00 92.06 264 ARG A C 1
ATOM 1972 O O . ARG A 1 264 ? 44.801 0.035 -62.145 1.00 92.06 264 ARG A O 1
ATOM 1979 N N . ASP A 1 265 ? 45.895 -0.577 -60.283 1.00 91.75 265 ASP A N 1
ATOM 1980 C CA . ASP A 1 265 ? 44.887 -1.547 -59.848 1.00 91.75 265 ASP A CA 1
ATOM 1981 C C . ASP A 1 265 ? 43.566 -0.856 -59.482 1.00 91.75 265 ASP A C 1
ATOM 1983 O O . ASP A 1 265 ? 42.495 -1.309 -59.889 1.00 91.75 265 ASP A O 1
ATOM 1987 N N . ARG A 1 266 ? 43.623 0.300 -58.805 1.00 90.69 266 ARG A N 1
ATOM 1988 C CA . ARG A 1 266 ? 42.431 1.100 -58.474 1.00 90.69 266 ARG A CA 1
ATOM 1989 C C . ARG A 1 266 ? 41.741 1.686 -59.703 1.00 90.69 266 ARG A C 1
ATOM 1991 O O . ARG A 1 266 ? 40.517 1.645 -59.767 1.00 90.69 266 ARG A O 1
ATOM 1998 N N . LEU A 1 267 ? 42.486 2.177 -60.692 1.00 91.62 267 LEU A N 1
ATOM 1999 C CA . LEU A 1 267 ? 41.912 2.692 -61.940 1.00 91.62 267 LEU A CA 1
ATOM 2000 C C . LEU A 1 267 ? 41.256 1.581 -62.767 1.00 91.62 267 LEU A C 1
ATOM 2002 O O . LEU A 1 267 ? 40.163 1.777 -63.291 1.00 91.62 267 LEU A O 1
ATOM 2006 N N . LYS A 1 268 ? 41.850 0.382 -62.809 1.00 91.62 268 LYS A N 1
ATOM 2007 C CA . LYS A 1 268 ? 41.224 -0.792 -63.442 1.00 91.62 268 LYS A CA 1
ATOM 2008 C C . LYS A 1 268 ? 39.955 -1.245 -62.723 1.00 91.62 268 LYS A C 1
ATOM 2010 O O . LYS A 1 268 ? 39.008 -1.678 -63.372 1.00 91.62 268 LYS A O 1
ATOM 2015 N N . GLU A 1 269 ? 39.925 -1.179 -61.392 1.00 89.50 269 GLU A N 1
ATOM 2016 C CA . GLU A 1 269 ? 38.700 -1.425 -60.622 1.00 89.50 269 GLU A CA 1
ATOM 2017 C C . GLU A 1 269 ? 37.634 -0.354 -60.903 1.00 89.50 269 GLU A C 1
ATOM 2019 O O . GLU A 1 269 ? 36.467 -0.697 -61.082 1.00 89.50 269 GLU A O 1
ATOM 2024 N N . ALA A 1 270 ? 38.024 0.920 -61.002 1.00 90.56 270 ALA A N 1
ATOM 2025 C CA . ALA A 1 270 ? 37.129 2.026 -61.338 1.00 90.56 270 ALA A CA 1
ATOM 2026 C C . ALA A 1 270 ? 36.542 1.906 -62.754 1.00 90.56 270 ALA A C 1
ATOM 2028 O O . ALA A 1 270 ? 35.349 2.135 -62.937 1.00 90.56 270 ALA A O 1
ATOM 2029 N N . ALA A 1 271 ? 37.340 1.464 -63.729 1.00 90.56 271 ALA A N 1
ATOM 2030 C CA . ALA A 1 271 ? 36.912 1.244 -65.111 1.00 90.56 271 ALA A CA 1
ATOM 2031 C C . ALA A 1 271 ? 35.827 0.160 -65.258 1.00 90.56 271 ALA A C 1
ATOM 2033 O O . ALA A 1 271 ? 35.126 0.125 -66.262 1.00 90.56 271 ALA A O 1
ATOM 2034 N N . LYS A 1 272 ? 35.658 -0.724 -64.262 1.00 90.69 272 LYS A N 1
ATOM 2035 C CA . LYS A 1 272 ? 34.541 -1.688 -64.216 1.00 90.69 272 LYS A CA 1
ATOM 2036 C C . LYS A 1 272 ? 33.228 -1.066 -63.721 1.00 90.69 272 LYS A C 1
ATOM 2038 O O . LYS A 1 272 ? 32.191 -1.711 -63.809 1.00 90.69 272 LYS A O 1
ATOM 2043 N N . LEU A 1 273 ? 33.286 0.127 -63.124 1.00 87.56 273 LEU A N 1
ATOM 2044 C CA . LEU A 1 273 ? 32.184 0.772 -62.397 1.00 87.56 273 LEU A CA 1
ATOM 2045 C C . LEU A 1 273 ? 31.694 2.079 -63.036 1.00 87.56 273 LEU A C 1
ATOM 2047 O O . LEU A 1 273 ? 30.666 2.606 -62.591 1.00 87.56 273 LEU A O 1
ATOM 2051 N N . ILE A 1 274 ? 32.460 2.624 -63.983 1.00 89.44 274 ILE A N 1
ATOM 2052 C CA . ILE A 1 274 ? 32.170 3.824 -64.771 1.00 89.44 274 ILE A CA 1
ATOM 2053 C C . ILE A 1 274 ? 31.924 3.351 -66.203 1.00 89.44 274 ILE A C 1
ATOM 2055 O O . ILE A 1 274 ? 32.734 2.593 -66.731 1.00 89.44 274 ILE A O 1
ATOM 2059 N N . ASP A 1 275 ? 30.817 3.763 -66.813 1.00 84.25 275 ASP A N 1
ATOM 2060 C CA . ASP A 1 275 ? 30.531 3.415 -68.203 1.00 84.25 275 ASP A CA 1
ATOM 2061 C C . ASP A 1 275 ? 31.480 4.154 -69.148 1.00 84.25 275 ASP A C 1
ATOM 2063 O O . ASP A 1 275 ? 31.883 5.293 -68.892 1.00 84.25 275 ASP A O 1
ATOM 2067 N N . ARG A 1 276 ? 31.822 3.504 -70.264 1.00 79.12 276 ARG A N 1
ATOM 2068 C CA . ARG A 1 276 ? 32.657 4.114 -71.296 1.00 79.12 276 ARG A CA 1
ATOM 2069 C C . ARG A 1 276 ? 31.913 5.336 -71.831 1.00 79.12 276 ARG A C 1
ATOM 2071 O O . ARG A 1 276 ? 30.835 5.201 -72.400 1.00 79.12 276 ARG A O 1
ATOM 2078 N N . LEU A 1 277 ? 32.467 6.525 -71.614 1.00 63.34 277 LEU A N 1
ATOM 2079 C CA . LEU A 1 277 ? 31.971 7.731 -72.267 1.00 63.34 277 LEU A CA 1
ATOM 2080 C C . LEU A 1 277 ? 32.208 7.544 -73.765 1.00 63.34 277 LEU A C 1
ATOM 2082 O O . LEU A 1 277 ? 33.356 7.572 -74.211 1.00 63.34 277 LEU A O 1
ATOM 2086 N N . ASP A 1 278 ? 31.140 7.283 -74.518 1.00 53.50 278 ASP A N 1
ATOM 2087 C CA . ASP A 1 278 ? 31.224 7.223 -75.972 1.00 53.50 278 ASP A CA 1
ATOM 2088 C C . ASP A 1 278 ? 31.765 8.569 -76.478 1.00 53.50 278 ASP A C 1
ATOM 2090 O O . ASP A 1 278 ? 31.198 9.619 -76.146 1.00 53.50 278 ASP A O 1
ATOM 2094 N N . PRO A 1 279 ? 32.871 8.572 -77.242 1.00 53.88 279 PRO A N 1
ATOM 2095 C CA . PRO A 1 279 ? 33.401 9.799 -77.809 1.00 53.88 279 PRO A CA 1
ATOM 2096 C C . PRO A 1 279 ? 32.377 10.351 -78.808 1.00 53.88 279 PRO A C 1
ATOM 2098 O O . PRO A 1 279 ? 32.093 9.720 -79.827 1.00 53.88 279 PRO A O 1
ATOM 2101 N N . LYS A 1 280 ? 31.798 11.512 -78.485 1.00 40.88 280 LYS A N 1
ATOM 2102 C CA . LYS A 1 280 ? 31.130 12.373 -79.467 1.00 40.88 280 LYS A CA 1
ATOM 2103 C C . LYS A 1 280 ? 32.161 13.171 -80.247 1.00 40.88 280 LYS A C 1
ATOM 2105 O O . LYS A 1 280 ? 33.134 13.631 -79.608 1.00 40.88 280 LYS A O 1
#

Secondary structure (DSSP, 8-state):
--HHHHHHT-SEEEHHHHHHHHTT--GGGPBPPBTTTBSS-B--S-----TT-TTHHHHHHHHHHHHHHHHHHHHTTSS--B------HHHHHHHTTSPTT----PPP-TTT-EEEHHHHHHHHHTTT---TTTS----PPPSSHHHHHHHHHHHHHHHHHHHHHHHHHHHHHHHHHHHHHHHHHHHHHHHHHHHHHHHHHHHHHHHHHHHHTTHHHHHHHHHHHHHHHHHH---TTSSS-TTHHHHHHHHHHTT----HHHHHHHHHHHTTTS------

Solvent-accessible surface area (backbone atoms only — not comparable to full-atom values): 16301 Å² total; per-residue (Å²): 130,58,74,66,60,58,54,60,74,42,63,61,36,32,43,50,39,48,16,26,47,75,61,76,40,63,49,89,58,52,40,70,56,39,93,95,80,38,93,48,72,42,54,78,81,79,71,88,70,69,96,77,76,90,60,61,67,61,44,40,55,46,28,56,52,39,35,50,51,51,49,52,29,41,77,68,65,73,34,74,63,54,74,60,78,79,69,48,75,66,56,51,57,48,57,76,71,54,61,94,90,71,78,90,84,70,84,85,54,45,82,53,22,29,30,43,47,65,55,53,51,51,52,33,48,79,71,73,48,84,55,64,88,65,53,66,75,79,70,74,77,61,93,41,72,68,50,46,54,52,50,49,53,52,50,51,53,52,50,56,49,50,54,51,51,50,54,51,51,53,53,51,51,53,51,50,52,52,53,50,52,53,52,50,54,51,52,52,49,51,50,52,51,50,54,51,49,53,53,51,55,50,50,50,53,50,51,51,48,38,55,75,70,35,50,60,57,51,52,50,28,44,49,54,34,49,46,38,35,74,76,63,67,27,52,55,83,46,98,63,66,61,62,52,68,57,53,45,51,51,37,44,75,72,76,42,88,70,55,70,67,60,53,53,53,45,32,51,56,11,42,74,75,47,79,82,78,76,86,126

Organism: NCBI:txid311231

Sequence (280 aa):
MDELDLYRIADTYTLVDAAALLVGEKPSRVCPPRRGICKRYHLPRFEPLDKGATDLNSKADSFDVALKSLLHAVEGGTLPAKLNLVIDEEMAAMAHVMMPGCEIAGPINPGSATILADDLREWLTSRGVKSGFFFPEVSPLPASDAALIERLRAAETARDILMRELAALSNVETERDNLREQTSALADEVGQLTGSLDAAGTRIRELSGNQAQGKSRTAMLRLIGGLAMSGHGIDIHGGRLEGIGQVISDMASKGVSVSEQMLRDRLKEAAKLIDRLDPK

Mean predicted aligned error: 16.33 Å

Foldseek 3Di:
DDQLVVLLPDFKDQLQCVLQLQLVHRSVQWDQQDPPPHNHTFGDQDDDDPPDDPCSVVSRVSSVVSSVVSQVCCVVVVQDKDQPDPQDPVNVVVVVVDDPPDDPDDRGDSRRIMGGPVSSVVSCVVVVHDSCVRHPPPPPDQPDPVSVVVVVVVVVVVVVVVVVVVVVVVVVVVVVVVVVVVVVVVVVVVVVVVVVVVVVVVVVVVVVVCVVVCVVVLVVLLVLLVCCCPVQVFPLVDPDRPRLVVVQVVCVVVVHHDDSVRSNVSSVVSPVRDDPPDDD

Radius of gyration: 47.69 Å; Cα contacts (8 Å, |Δi|>4): 208; chains: 1; bounding box: 97×57×123 Å

pLDDT: mean 86.3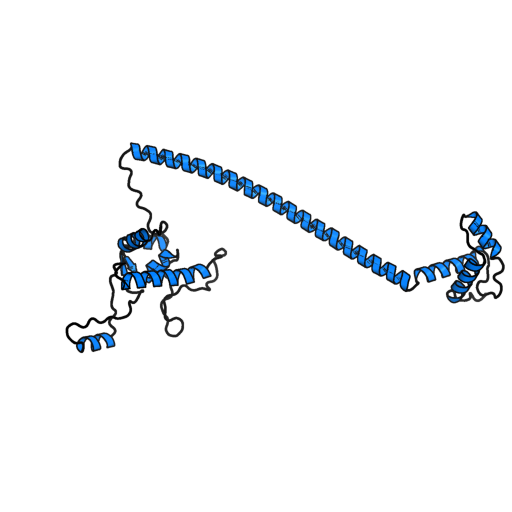4, std 11.39, range [40.88, 97.38]